Protein AF-A0A547Q8G7-F1 (afdb_monomer)

Secondary structure (DSSP, 8-state):
-HHHHHHHHHHHHHHHHHHHHHHHHHTSSS--TTHHHHHHHHHHHHHHHHHHHHHHSS--SSTT-HHHHHHHS-HHHHHHHHHHHHHHHGGGS--S-HHHHHHHHHHHHHHGGGGGGTSTT--HHHHHHHHHHHHHTT--GGG-SS---HHHHHHHHHHHHHHHHHHHT-----GGG-

Structure (mmCIF, N/CA/C/O backbone):
data_AF-A0A547Q8G7-F1
#
_entry.id   AF-A0A547Q8G7-F1
#
loop_
_atom_site.group_PDB
_atom_site.id
_atom_site.type_symbol
_atom_site.label_atom_id
_atom_site.label_alt_id
_atom_site.label_comp_id
_atom_site.label_asym_id
_atom_site.label_entity_id
_atom_site.label_seq_id
_atom_site.pdbx_PDB_ins_code
_atom_site.Cartn_x
_atom_site.Cartn_y
_atom_site.Cartn_z
_atom_site.occupancy
_atom_site.B_iso_or_equiv
_atom_site.auth_seq_id
_atom_site.auth_comp_id
_atom_site.auth_asym_id
_atom_site.auth_atom_id
_atom_site.pdbx_PDB_model_num
ATOM 1 N N . MET A 1 1 ? -5.660 6.510 25.371 1.00 54.50 1 MET A N 1
ATOM 2 C CA . MET A 1 1 ? -6.549 6.531 24.186 1.00 54.50 1 MET A CA 1
ATOM 3 C C . MET A 1 1 ? -6.407 7.821 23.379 1.00 54.50 1 MET A C 1
ATOM 5 O O . MET A 1 1 ? -6.094 7.710 22.206 1.00 54.50 1 MET A O 1
ATOM 9 N N . VAL A 1 2 ? -6.533 9.018 23.972 1.00 61.75 2 VAL A N 1
ATOM 10 C CA . VAL A 1 2 ? -6.446 10.309 23.238 1.00 61.75 2 VAL A CA 1
ATOM 11 C C . VAL A 1 2 ? -5.113 10.510 22.494 1.00 61.75 2 VAL A C 1
ATOM 13 O O . VAL A 1 2 ? -5.105 10.896 21.332 1.00 61.75 2 VAL A O 1
ATOM 16 N N . GLU A 1 3 ? -3.984 10.174 23.120 1.00 71.19 3 GLU A N 1
ATOM 17 C CA . GLU A 1 3 ? -2.648 10.413 22.546 1.00 71.19 3 GLU A CA 1
ATOM 18 C C . GLU A 1 3 ? -2.357 9.581 21.278 1.00 71.19 3 GLU A C 1
ATOM 20 O O . GLU A 1 3 ? -1.656 10.030 20.371 1.00 71.19 3 GLU A O 1
ATOM 25 N N . ASN A 1 4 ? -2.967 8.396 21.165 1.00 83.19 4 ASN A N 1
ATOM 26 C CA . ASN A 1 4 ? -2.757 7.495 20.029 1.00 83.19 4 ASN A CA 1
ATOM 27 C C . ASN A 1 4 ? -3.725 7.736 18.873 1.00 83.19 4 ASN A C 1
ATOM 29 O O . ASN A 1 4 ? -3.375 7.439 17.734 1.00 83.19 4 ASN A O 1
ATOM 33 N N . HIS A 1 5 ? -4.880 8.357 19.131 1.00 90.62 5 HIS A N 1
ATOM 34 C CA . HIS A 1 5 ? -5.735 8.880 18.063 1.00 90.62 5 HIS A CA 1
ATOM 35 C C . HIS A 1 5 ? -5.046 10.036 17.333 1.00 90.62 5 HIS A C 1
ATOM 37 O O . HIS A 1 5 ? -5.060 10.072 16.108 1.00 90.62 5 HIS A O 1
ATOM 43 N N . GLU A 1 6 ? -4.359 10.921 18.060 1.00 94.06 6 GLU A N 1
ATOM 44 C CA . GLU A 1 6 ? -3.567 11.995 17.450 1.00 94.06 6 GLU A CA 1
ATOM 45 C C . GLU A 1 6 ? -2.385 11.453 16.636 1.00 94.06 6 GLU A C 1
ATOM 47 O O . GLU A 1 6 ? -2.140 11.905 15.516 1.00 94.06 6 GLU A O 1
ATOM 52 N N . LEU A 1 7 ? -1.661 10.448 17.148 1.00 95.44 7 LEU A N 1
ATOM 53 C CA . LEU A 1 7 ? -0.610 9.782 16.371 1.00 95.44 7 LEU A CA 1
ATOM 54 C C . LEU A 1 7 ? -1.175 9.130 15.100 1.00 95.44 7 LEU A C 1
ATOM 56 O O . LEU A 1 7 ? -0.640 9.363 14.016 1.00 95.44 7 LEU A O 1
ATOM 60 N N . ALA A 1 8 ? -2.253 8.353 15.222 1.00 96.88 8 ALA A N 1
ATOM 61 C CA . ALA A 1 8 ? -2.908 7.704 14.090 1.00 96.88 8 ALA A CA 1
ATOM 62 C C . ALA A 1 8 ? -3.390 8.730 13.054 1.00 96.88 8 ALA A C 1
ATOM 64 O O . ALA A 1 8 ? -3.140 8.555 11.861 1.00 96.88 8 ALA A O 1
ATOM 65 N N . LYS A 1 9 ? -3.983 9.843 13.502 1.00 96.69 9 LYS A N 1
ATOM 66 C CA . LYS A 1 9 ? -4.411 10.942 12.634 1.00 96.69 9 LYS A CA 1
ATOM 67 C C . LYS A 1 9 ? -3.235 11.565 11.881 1.00 96.69 9 LYS A C 1
ATOM 69 O O . LYS A 1 9 ? -3.316 11.712 10.669 1.00 96.69 9 LYS A O 1
ATOM 74 N N . ARG A 1 10 ? -2.106 11.851 12.544 1.00 97.06 10 ARG A N 1
ATOM 75 C CA . ARG A 1 10 ? -0.899 12.374 11.866 1.00 97.06 10 ARG A CA 1
ATOM 76 C C . ARG A 1 10 ? -0.358 11.417 10.802 1.00 97.06 10 ARG A C 1
ATOM 78 O O . ARG A 1 10 ? 0.055 11.864 9.731 1.00 97.06 10 ARG A O 1
ATOM 85 N N . ILE A 1 11 ? -0.339 10.114 11.094 1.00 97.88 11 ILE A N 1
ATOM 86 C CA . ILE A 1 11 ? 0.097 9.093 10.130 1.00 97.88 11 ILE A CA 1
ATOM 87 C C . ILE A 1 11 ? -0.878 9.037 8.949 1.00 97.88 11 ILE A C 1
ATOM 89 O O . ILE A 1 11 ? -0.435 9.012 7.804 1.00 97.88 11 ILE A O 1
ATOM 93 N N . TYR A 1 12 ? -2.183 9.056 9.221 1.00 98.06 12 TYR A N 1
ATOM 94 C CA . TYR A 1 12 ? -3.232 9.063 8.205 1.00 98.06 12 TYR A CA 1
ATOM 95 C C . TYR A 1 12 ? -3.138 10.293 7.294 1.00 98.06 12 TYR A C 1
ATOM 97 O O . TYR A 1 12 ? -3.034 10.131 6.082 1.00 98.06 12 TYR A O 1
ATOM 105 N N . ASP A 1 13 ? -3.055 11.500 7.859 1.00 97.31 13 ASP A N 1
ATOM 106 C CA . ASP A 1 13 ? -2.921 12.751 7.101 1.00 97.31 13 ASP A CA 1
ATOM 107 C C . ASP A 1 13 ? -1.656 12.722 6.216 1.00 97.31 13 ASP A C 1
ATOM 109 O O . ASP A 1 13 ? -1.691 13.089 5.041 1.00 97.31 13 ASP A O 1
ATOM 113 N N . SER A 1 14 ? -0.543 12.192 6.741 1.00 98.12 14 SER A N 1
ATOM 114 C CA . SER A 1 14 ? 0.692 11.997 5.966 1.00 98.12 14 SER A CA 1
ATOM 115 C C . SER A 1 14 ? 0.502 11.001 4.819 1.00 98.12 14 SER A C 1
ATOM 117 O O . SER A 1 14 ? 0.988 11.232 3.712 1.00 98.12 14 SER A O 1
ATOM 119 N N . ALA A 1 15 ? -0.215 9.900 5.061 1.00 98.19 15 ALA A N 1
ATOM 120 C CA . ALA A 1 15 ? -0.519 8.906 4.040 1.00 98.19 15 ALA A CA 1
ATOM 121 C C . ALA A 1 15 ? -1.328 9.507 2.886 1.00 98.19 15 ALA A C 1
ATOM 123 O O . ALA A 1 15 ? -0.996 9.260 1.725 1.00 98.19 15 ALA A O 1
ATOM 124 N N . LEU A 1 16 ? -2.330 10.338 3.197 1.00 97.25 16 LEU A N 1
ATOM 125 C CA . LEU A 1 16 ? -3.125 11.037 2.189 1.00 97.25 16 LEU A CA 1
ATOM 126 C C . LEU A 1 16 ? -2.261 11.968 1.340 1.00 97.25 16 LEU A C 1
ATOM 128 O O . LEU A 1 16 ? -2.347 11.910 0.119 1.00 97.25 16 LEU A O 1
ATOM 132 N N . CYS A 1 17 ? -1.357 12.740 1.950 1.00 96.88 17 CYS A N 1
ATOM 133 C CA . CYS A 1 17 ? -0.430 13.598 1.207 1.00 96.88 17 CYS A CA 1
ATOM 134 C C . CYS A 1 17 ? 0.399 12.817 0.173 1.00 96.88 17 CYS A C 1
ATOM 136 O O . CYS A 1 17 ? 0.581 13.285 -0.951 1.00 96.88 17 CYS A O 1
ATOM 138 N N . TYR A 1 18 ? 0.891 11.623 0.521 1.00 97.50 18 TYR A N 1
ATOM 139 C CA . TYR A 1 18 ? 1.638 10.787 -0.424 1.00 97.50 18 TYR A CA 1
ATOM 140 C C . TYR A 1 18 ? 0.745 10.178 -1.510 1.00 97.50 18 TYR A C 1
ATOM 142 O O . TYR A 1 18 ? 1.149 10.146 -2.671 1.00 97.50 18 TYR A O 1
ATOM 150 N N . ILE A 1 19 ? -0.470 9.740 -1.169 1.00 96.38 19 ILE A N 1
ATOM 151 C CA . ILE A 1 19 ? -1.433 9.211 -2.147 1.00 96.38 19 ILE A CA 1
ATOM 152 C C . ILE A 1 19 ? -1.814 10.297 -3.160 1.00 96.38 19 ILE A C 1
ATOM 154 O O . ILE A 1 19 ? -1.637 10.082 -4.361 1.00 96.38 19 ILE A O 1
ATOM 158 N N . SER A 1 20 ? -2.216 11.479 -2.685 1.00 94.56 20 SER A N 1
ATOM 159 C CA . SER A 1 20 ? -2.540 12.640 -3.522 1.00 94.56 20 SER A CA 1
ATOM 160 C C . SER A 1 20 ? -1.341 13.115 -4.337 1.00 94.56 20 SER A C 1
ATOM 162 O O . SER A 1 20 ? -1.474 13.447 -5.512 1.00 94.56 20 SER A O 1
ATOM 164 N N . GLY A 1 21 ? -0.138 13.095 -3.756 1.00 94.19 21 GLY A N 1
ATOM 165 C CA . GLY A 1 21 ? 1.094 13.399 -4.483 1.00 94.19 21 GLY A CA 1
ATOM 166 C C . GLY A 1 21 ? 1.351 12.430 -5.641 1.00 94.19 21 GLY A C 1
ATOM 167 O O . GLY A 1 21 ? 1.744 12.863 -6.723 1.00 94.19 21 GLY A O 1
ATOM 168 N N . GLY A 1 22 ? 1.092 11.134 -5.442 1.00 93.25 22 GLY A N 1
ATOM 169 C CA . GLY A 1 22 ? 1.152 10.128 -6.504 1.00 93.25 22 GLY A CA 1
ATOM 170 C C . GLY A 1 22 ? 0.125 10.392 -7.605 1.00 93.25 22 GLY A C 1
ATOM 171 O O . GLY A 1 22 ? 0.495 10.507 -8.771 1.00 93.25 22 GLY A O 1
ATOM 172 N N . GLN A 1 23 ? -1.141 10.592 -7.232 1.00 91.38 23 GLN A N 1
ATOM 173 C CA . GLN A 1 23 ? -2.231 10.900 -8.170 1.00 91.38 23 GLN A CA 1
ATOM 174 C 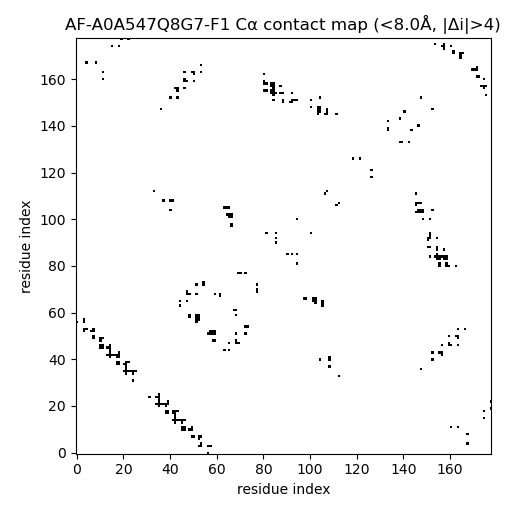C . GLN A 1 23 ? -1.938 12.148 -9.012 1.00 91.38 23 GLN A C 1
ATOM 176 O O . GLN A 1 23 ? -2.105 12.124 -10.230 1.00 91.38 23 GLN A O 1
ATOM 181 N N . LEU A 1 24 ? -1.432 13.216 -8.388 1.00 91.69 24 LEU A N 1
ATOM 182 C CA . LEU A 1 24 ? -1.062 14.448 -9.082 1.00 91.69 24 LEU A CA 1
ATOM 183 C C . LEU A 1 24 ? 0.090 14.240 -10.074 1.00 91.69 24 LEU A C 1
ATOM 185 O O . LEU A 1 24 ? 0.146 14.918 -11.100 1.00 91.69 24 LEU A O 1
ATOM 189 N N . LEU A 1 25 ? 1.036 13.347 -9.772 1.00 91.12 25 LEU A N 1
ATOM 190 C CA . LEU A 1 25 ? 2.099 13.001 -10.715 1.00 91.12 25 LEU A CA 1
ATOM 191 C C . LEU A 1 25 ? 1.558 12.177 -11.887 1.00 91.12 25 LEU A C 1
ATOM 193 O O . LEU A 1 25 ? 1.915 12.482 -13.022 1.00 91.12 25 LEU A O 1
ATOM 197 N N . ASP A 1 26 ? 0.674 11.207 -11.637 1.00 87.50 26 ASP A N 1
ATOM 198 C CA . ASP A 1 26 ? 0.033 10.410 -12.697 1.00 87.50 26 ASP A CA 1
ATOM 199 C C . ASP A 1 26 ? -0.863 11.256 -13.612 1.00 87.50 26 ASP A C 1
ATOM 201 O O . ASP A 1 26 ? -0.986 10.963 -14.800 1.00 87.50 26 ASP A O 1
ATOM 205 N N . SER A 1 27 ? -1.481 12.320 -13.090 1.00 85.50 27 SER A N 1
ATOM 206 C CA . SER A 1 27 ? -2.356 13.197 -13.876 1.00 85.50 27 SER A CA 1
ATOM 207 C C . SER A 1 27 ? -1.600 14.200 -14.756 1.00 85.50 27 SER A C 1
ATOM 209 O O . SER A 1 27 ? -2.219 14.899 -15.560 1.00 85.50 27 SER A O 1
ATOM 211 N N . ARG A 1 28 ? -0.283 14.359 -14.579 1.00 84.19 28 ARG A N 1
ATOM 212 C CA . ARG A 1 28 ? 0.522 15.319 -15.348 1.00 84.19 28 ARG A CA 1
ATOM 213 C C . ARG A 1 28 ? 1.028 14.700 -16.648 1.00 84.19 28 ARG A C 1
ATOM 215 O O . ARG A 1 28 ? 1.388 13.533 -16.712 1.00 84.19 28 ARG A O 1
ATOM 222 N N . VAL A 1 29 ? 1.125 15.530 -17.688 1.00 63.75 29 VAL A N 1
ATOM 223 C CA . VAL A 1 29 ? 1.754 15.153 -18.961 1.00 63.75 29 VAL A CA 1
ATOM 224 C C . VAL A 1 29 ? 3.273 15.106 -18.754 1.00 63.75 29 VAL A C 1
ATOM 226 O O . VAL A 1 29 ? 3.955 16.122 -18.869 1.00 63.75 29 VAL A O 1
ATOM 229 N N . GLY A 1 30 ? 3.800 13.941 -18.383 1.00 68.56 30 GLY A N 1
ATOM 230 C CA . GLY A 1 30 ? 5.234 13.708 -18.218 1.00 68.56 30 GLY A CA 1
ATOM 231 C C . GLY A 1 30 ? 5.539 12.304 -17.701 1.00 68.56 30 GLY A C 1
ATOM 232 O O . GLY A 1 30 ? 4.821 11.782 -16.856 1.00 68.56 30 GLY A O 1
ATOM 233 N N . ASP A 1 31 ? 6.618 11.696 -18.197 1.00 76.88 31 ASP A N 1
ATOM 234 C CA . ASP A 1 31 ? 7.132 10.438 -17.653 1.00 76.88 31 ASP A CA 1
ATOM 235 C C . ASP A 1 31 ? 8.075 10.742 -16.481 1.00 76.88 31 ASP A C 1
ATOM 237 O O . ASP A 1 31 ? 9.241 11.094 -16.662 1.00 76.88 31 ASP A O 1
ATOM 241 N N . TYR A 1 32 ? 7.550 10.628 -15.261 1.00 83.00 32 TYR A N 1
ATOM 242 C CA . TYR A 1 32 ? 8.332 10.714 -14.022 1.00 83.00 32 TYR A CA 1
ATOM 243 C C . TYR A 1 32 ? 8.791 9.328 -13.539 1.00 83.00 32 TYR A C 1
ATOM 245 O O . TYR A 1 32 ? 9.080 9.115 -12.354 1.00 83.00 32 TYR A O 1
ATOM 253 N N . GLY A 1 33 ? 8.834 8.356 -14.451 1.00 84.62 33 GLY A N 1
ATOM 254 C CA . GLY A 1 33 ? 9.169 6.972 -14.184 1.00 84.62 33 GLY A CA 1
ATOM 255 C C . GLY A 1 33 ? 8.266 6.379 -13.109 1.00 84.62 33 GLY A C 1
ATOM 256 O O . GLY A 1 33 ? 7.043 6.395 -13.187 1.00 84.62 33 GLY A O 1
ATOM 257 N N . LYS A 1 34 ? 8.890 5.847 -12.057 1.00 88.94 34 LYS A N 1
ATOM 258 C CA . LYS A 1 34 ? 8.189 5.165 -10.960 1.00 88.94 34 LYS A CA 1
ATOM 259 C C . LYS A 1 34 ? 7.792 6.107 -9.817 1.00 88.94 34 LYS A C 1
ATOM 261 O O . LYS A 1 34 ? 7.353 5.627 -8.779 1.00 88.94 34 LYS A O 1
ATOM 266 N N . ALA A 1 35 ? 7.977 7.422 -9.940 1.00 91.31 35 ALA A N 1
ATOM 267 C CA . ALA A 1 35 ? 7.773 8.334 -8.813 1.00 91.31 35 ALA A CA 1
ATOM 268 C C . ALA A 1 35 ? 6.345 8.253 -8.245 1.00 91.31 35 ALA A C 1
ATOM 270 O O . ALA A 1 35 ? 6.186 8.029 -7.047 1.00 91.31 35 ALA A O 1
ATOM 271 N N . SER A 1 36 ? 5.322 8.329 -9.101 1.00 92.25 36 SER A N 1
ATOM 272 C CA . SER A 1 36 ? 3.925 8.212 -8.665 1.00 92.25 36 SER A CA 1
ATOM 273 C C . SER A 1 36 ? 3.656 6.889 -7.939 1.00 92.25 36 SER A C 1
ATOM 275 O O . SER A 1 36 ? 3.178 6.868 -6.801 1.00 92.25 36 SER A O 1
ATOM 277 N N . VAL A 1 37 ? 4.039 5.769 -8.565 1.00 91.81 37 VAL A N 1
ATOM 278 C CA . VAL A 1 37 ? 3.792 4.433 -8.011 1.00 91.81 37 VAL A CA 1
ATOM 279 C C . VAL A 1 37 ? 4.492 4.250 -6.656 1.00 91.81 37 VAL A C 1
ATOM 281 O O . VAL A 1 37 ? 3.932 3.602 -5.772 1.00 91.81 37 VAL A O 1
ATOM 284 N N . MET A 1 38 ? 5.667 4.865 -6.457 1.00 94.94 38 MET A N 1
ATOM 285 C CA . MET A 1 38 ? 6.384 4.866 -5.176 1.00 94.94 38 MET A CA 1
ATOM 286 C C . MET A 1 38 ? 5.652 5.651 -4.095 1.00 94.94 38 MET A C 1
ATOM 288 O O . MET A 1 38 ? 5.547 5.161 -2.974 1.00 94.94 38 MET A O 1
ATOM 292 N N . LEU A 1 39 ? 5.135 6.840 -4.415 1.00 95.69 39 LEU A N 1
ATOM 293 C CA . LEU A 1 39 ? 4.362 7.636 -3.459 1.00 95.69 39 LEU A CA 1
ATOM 294 C C . LEU A 1 39 ? 3.079 6.902 -3.052 1.00 95.69 39 LEU A C 1
ATOM 296 O O . LEU A 1 39 ? 2.750 6.847 -1.871 1.00 95.69 39 LEU A O 1
ATOM 300 N N . SER A 1 40 ? 2.414 6.245 -4.005 1.00 94.69 40 SER A N 1
ATOM 301 C CA . SER A 1 40 ? 1.230 5.431 -3.722 1.00 94.69 40 SER A CA 1
ATOM 302 C C . SER A 1 40 ? 1.538 4.235 -2.807 1.00 94.69 40 SER A C 1
ATOM 304 O O . SER A 1 40 ? 0.786 3.982 -1.866 1.00 94.69 40 SER A O 1
ATOM 306 N N . ILE A 1 41 ? 2.655 3.519 -3.020 1.00 97.06 41 ILE A N 1
ATOM 307 C CA . ILE A 1 41 ? 3.064 2.429 -2.111 1.00 97.06 41 ILE A CA 1
ATOM 308 C C . ILE A 1 41 ? 3.472 2.976 -0.739 1.00 97.06 41 ILE A C 1
ATOM 310 O O . ILE A 1 41 ? 3.155 2.365 0.279 1.00 97.06 41 ILE A O 1
ATOM 314 N N . PHE A 1 42 ? 4.112 4.144 -0.686 1.00 97.56 42 PHE A N 1
ATOM 315 C CA . PHE A 1 42 ? 4.472 4.749 0.590 1.00 97.56 42 PHE A CA 1
ATOM 316 C C . PHE A 1 42 ? 3.234 5.154 1.400 1.00 97.56 42 PHE A C 1
ATOM 318 O O . PHE A 1 42 ? 3.140 4.847 2.586 1.00 97.56 42 PHE A O 1
ATOM 325 N N . GLY A 1 43 ? 2.241 5.763 0.750 1.00 97.88 43 GLY A N 1
ATOM 326 C CA . GLY A 1 43 ? 0.949 6.041 1.371 1.00 97.88 43 GLY A CA 1
ATOM 327 C C . GLY A 1 43 ? 0.261 4.769 1.873 1.00 97.88 43 GLY A C 1
ATOM 328 O O . GLY A 1 43 ? -0.196 4.730 3.013 1.00 97.88 43 GLY A O 1
ATOM 329 N N . PHE A 1 44 ? 0.269 3.693 1.079 1.00 98.31 44 PHE A N 1
ATOM 330 C CA . PHE A 1 44 ? -0.197 2.371 1.514 1.00 98.31 44 PHE A CA 1
ATOM 331 C C . PHE A 1 44 ? 0.518 1.880 2.789 1.00 98.31 44 PHE A C 1
ATOM 333 O O . PHE A 1 44 ? -0.150 1.456 3.734 1.00 98.31 44 PHE A O 1
ATOM 340 N N . GLU A 1 45 ? 1.851 1.963 2.847 1.00 98.44 45 GLU A N 1
ATOM 341 C CA . GLU A 1 45 ? 2.632 1.555 4.022 1.00 98.44 45 GLU A CA 1
ATOM 342 C C . GLU A 1 45 ? 2.212 2.340 5.273 1.00 98.44 45 GLU A C 1
ATOM 344 O O . GLU A 1 45 ? 2.035 1.756 6.345 1.00 98.44 45 GLU A O 1
ATOM 349 N N . LEU A 1 46 ? 2.027 3.656 5.142 1.00 98.50 46 LEU A N 1
ATOM 350 C CA . LEU A 1 46 ? 1.598 4.504 6.252 1.00 98.50 46 LEU A CA 1
ATOM 351 C C . LEU A 1 46 ? 0.183 4.157 6.724 1.00 98.50 46 LEU A C 1
ATOM 353 O O . LEU A 1 46 ? -0.039 4.078 7.930 1.00 98.50 46 LEU A O 1
ATOM 357 N N . LEU A 1 47 ? -0.754 3.874 5.814 1.00 98.62 47 LEU A N 1
ATOM 358 C CA . LEU A 1 47 ? -2.093 3.411 6.189 1.00 98.62 47 LEU A CA 1
ATOM 359 C C . LEU A 1 47 ? -2.039 2.068 6.933 1.00 98.62 47 LEU A C 1
ATOM 361 O O . LEU A 1 47 ? -2.683 1.912 7.968 1.00 98.62 47 LEU A O 1
ATOM 365 N N . LEU A 1 48 ? -1.229 1.114 6.463 1.00 98.69 48 LEU A N 1
ATOM 366 C CA . LEU A 1 48 ? -1.057 -0.178 7.133 1.00 98.69 48 LEU A CA 1
ATOM 367 C C . LEU A 1 48 ? -0.495 -0.008 8.554 1.00 98.69 48 LEU A C 1
ATOM 369 O O . LEU A 1 48 ? -0.994 -0.612 9.505 1.00 98.69 48 LEU A O 1
ATOM 373 N N . LYS A 1 49 ? 0.510 0.859 8.716 1.00 98.25 49 LYS A N 1
ATOM 374 C CA . LYS A 1 49 ? 1.074 1.206 10.028 1.00 98.25 49 LYS A CA 1
ATOM 375 C C . LYS A 1 49 ? 0.080 1.954 10.913 1.00 98.25 49 LYS A C 1
ATOM 377 O O . LYS A 1 49 ? 0.065 1.724 12.117 1.00 98.25 49 LYS A O 1
ATOM 382 N N . CYS A 1 50 ? -0.768 2.806 10.342 1.00 98.38 50 CYS A N 1
ATOM 383 C CA . CYS A 1 50 ? -1.820 3.501 11.078 1.00 98.38 50 CYS A CA 1
ATOM 384 C C . CYS A 1 50 ? -2.840 2.514 11.659 1.00 98.38 50 CYS A C 1
ATOM 386 O O . CYS A 1 50 ? -3.145 2.587 12.848 1.00 98.38 50 CYS A O 1
ATOM 388 N N . VAL A 1 51 ? -3.286 1.526 10.874 1.00 98.25 51 VAL A N 1
ATOM 389 C CA . VAL A 1 51 ? -4.147 0.450 11.395 1.00 98.25 51 VAL A CA 1
ATOM 390 C C . VAL A 1 51 ? -3.462 -0.295 12.539 1.00 98.25 51 VAL A C 1
ATOM 392 O O . VAL A 1 51 ? -4.088 -0.518 13.569 1.00 98.25 51 VAL A O 1
ATOM 395 N N . TYR A 1 52 ? -2.171 -0.618 12.417 1.00 98.06 52 TYR A N 1
ATOM 396 C CA . TYR A 1 52 ? -1.428 -1.241 13.516 1.00 98.06 52 TYR A CA 1
ATOM 397 C C . TYR A 1 52 ? -1.445 -0.380 14.794 1.00 98.06 52 TYR A C 1
ATOM 399 O O . TYR A 1 52 ? -1.708 -0.901 15.876 1.00 98.06 52 TYR A O 1
ATOM 407 N N . VAL A 1 53 ? -1.229 0.936 14.682 1.00 97.56 53 VAL A N 1
ATOM 408 C CA . VAL A 1 53 ? -1.296 1.870 15.825 1.00 97.56 53 VAL A CA 1
ATOM 409 C C . VAL A 1 53 ? -2.682 1.878 16.465 1.00 97.56 53 VAL A C 1
ATOM 411 O O . VAL A 1 53 ? -2.781 1.900 17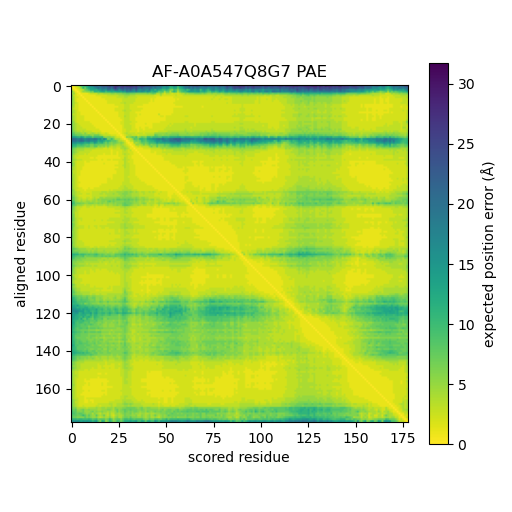.689 1.00 97.56 53 VAL A O 1
ATOM 414 N N . LEU A 1 54 ? -3.748 1.832 15.667 1.00 96.81 54 LEU A N 1
ATOM 415 C CA . LEU A 1 54 ? -5.118 1.793 16.181 1.00 96.81 54 LEU A CA 1
ATOM 416 C C . LEU A 1 54 ? -5.432 0.486 16.922 1.00 96.81 54 LEU A C 1
ATOM 418 O O . LEU A 1 54 ? -6.154 0.517 17.914 1.00 96.81 54 LEU A O 1
ATOM 422 N N . GLU A 1 55 ? -4.884 -0.645 16.472 1.00 96.06 55 GLU A N 1
ATOM 423 C CA . GLU A 1 55 ? -5.133 -1.954 17.092 1.00 96.06 55 GLU A CA 1
ATOM 424 C C . GLU A 1 55 ? -4.262 -2.214 18.330 1.00 96.06 55 GLU A C 1
ATOM 426 O O . GLU A 1 55 ? -4.716 -2.848 19.281 1.00 96.06 55 GLU A O 1
ATOM 431 N N . TYR A 1 56 ? -3.019 -1.727 18.337 1.00 95.50 56 TYR A N 1
ATOM 432 C CA . TYR A 1 56 ? -2.032 -2.068 19.371 1.00 95.50 56 TYR A CA 1
ATOM 433 C C . TYR A 1 56 ? -1.565 -0.901 20.219 1.00 95.50 56 TYR A C 1
ATOM 435 O O . TYR A 1 56 ? -0.874 -1.128 21.212 1.00 95.50 56 TYR A O 1
ATOM 443 N N . ASN A 1 57 ? -1.940 0.331 19.869 1.00 93.94 57 ASN A N 1
ATOM 444 C CA . ASN A 1 57 ? -1.552 1.520 20.618 1.00 93.94 57 ASN A CA 1
ATOM 445 C C . ASN A 1 57 ? -0.010 1.667 20.711 1.00 93.94 57 ASN A C 1
ATOM 447 O O . ASN A 1 57 ? 0.514 2.146 21.715 1.00 93.94 57 ASN A O 1
ATOM 451 N N . ASP A 1 58 ? 0.704 1.221 19.669 1.00 94.06 58 ASP A N 1
ATOM 452 C CA . ASP A 1 58 ? 2.167 1.249 19.526 1.00 94.06 58 ASP A CA 1
ATOM 453 C C . ASP A 1 58 ? 2.556 1.253 18.033 1.00 94.06 58 ASP A C 1
ATOM 455 O O . ASP A 1 58 ? 1.749 0.919 17.163 1.00 94.06 58 ASP A O 1
ATOM 459 N N . LEU A 1 59 ? 3.800 1.612 17.722 1.00 93.62 59 LEU A N 1
ATOM 460 C CA . LEU A 1 59 ? 4.368 1.508 16.381 1.00 93.62 59 LEU A CA 1
ATOM 461 C C . LEU A 1 59 ? 4.854 0.081 16.108 1.00 93.62 59 LEU A C 1
ATOM 463 O O . LEU A 1 59 ? 5.508 -0.547 16.941 1.00 93.62 59 LEU A O 1
ATOM 467 N N . SER A 1 60 ? 4.602 -0.423 14.898 1.00 93.12 60 SER A N 1
ATOM 468 C CA . SER A 1 60 ? 5.187 -1.702 14.492 1.00 93.12 60 SER A CA 1
ATOM 469 C C . SER A 1 60 ? 6.717 -1.617 14.437 1.00 93.12 60 SER A C 1
ATOM 471 O O . SER A 1 60 ? 7.292 -0.661 13.910 1.00 93.12 60 SER A O 1
ATOM 473 N N . LYS A 1 61 ? 7.372 -2.673 14.930 1.00 93.50 61 LYS A N 1
ATOM 474 C CA . LYS A 1 61 ? 8.831 -2.855 14.896 1.00 93.50 61 LYS A CA 1
ATOM 475 C C . LYS A 1 61 ? 9.317 -3.578 13.635 1.00 93.50 61 LYS A C 1
ATOM 477 O O . LYS A 1 61 ? 10.518 -3.751 13.461 1.00 93.50 61 LYS A O 1
ATOM 482 N N . ASP A 1 62 ? 8.408 -3.973 12.744 1.00 93.44 62 ASP A N 1
ATOM 483 C CA . ASP A 1 62 ? 8.715 -4.769 11.548 1.00 93.44 62 ASP A CA 1
ATOM 484 C C . ASP A 1 62 ? 9.216 -3.934 10.353 1.00 93.44 62 ASP A C 1
ATOM 486 O O . ASP A 1 62 ? 9.450 -4.468 9.267 1.00 93.44 62 ASP A O 1
ATOM 490 N N . GLY A 1 63 ? 9.418 -2.624 10.532 1.00 92.31 63 GLY A N 1
ATOM 491 C CA . GLY A 1 63 ? 10.012 -1.754 9.516 1.00 92.31 63 GLY A CA 1
ATOM 492 C C . GLY A 1 63 ? 9.159 -1.669 8.248 1.00 92.31 63 GLY A C 1
ATOM 493 O O . GLY A 1 63 ? 8.074 -1.087 8.284 1.00 92.31 63 GLY A O 1
ATOM 494 N N . HIS A 1 64 ? 9.666 -2.214 7.138 1.00 93.31 64 HIS A N 1
ATOM 495 C CA . HIS A 1 64 ? 8.973 -2.289 5.843 1.00 93.31 64 HIS A CA 1
ATOM 496 C C . HIS A 1 64 ? 8.375 -3.675 5.558 1.00 93.31 64 HIS A C 1
ATOM 498 O O . HIS A 1 64 ? 7.914 -3.906 4.448 1.00 93.31 64 HIS A O 1
ATOM 504 N N . ASN A 1 65 ? 8.368 -4.603 6.525 1.00 96.88 65 ASN A N 1
ATOM 505 C CA . ASN A 1 65 ? 7.853 -5.946 6.281 1.00 96.88 65 ASN A CA 1
ATOM 506 C C . ASN A 1 65 ? 6.319 -5.974 6.308 1.00 96.88 65 ASN A C 1
ATOM 508 O O . ASN A 1 65 ? 5.695 -6.184 7.354 1.00 96.88 65 ASN A O 1
ATOM 512 N N . TYR A 1 66 ? 5.698 -5.739 5.155 1.00 98.19 66 TYR A N 1
ATOM 513 C CA . TYR A 1 66 ? 4.253 -5.530 5.060 1.00 98.19 66 TYR A CA 1
ATOM 514 C C . TYR A 1 66 ? 3.466 -6.777 5.457 1.00 98.19 66 TYR A C 1
ATOM 516 O O . TYR A 1 66 ? 2.439 -6.667 6.130 1.00 98.19 66 TYR A O 1
ATOM 524 N N . TRP A 1 67 ? 3.960 -7.969 5.105 1.00 98.19 67 TRP A N 1
ATOM 525 C CA . TRP A 1 67 ? 3.323 -9.226 5.491 1.00 98.19 67 TRP A CA 1
ATOM 526 C C . TRP A 1 67 ? 3.332 -9.445 7.006 1.00 98.19 67 TRP A C 1
ATOM 528 O O . TRP A 1 67 ? 2.302 -9.828 7.557 1.00 98.19 67 TRP A O 1
ATOM 538 N N . LYS A 1 68 ? 4.444 -9.179 7.703 1.00 98.12 68 LYS A N 1
ATOM 539 C CA . LYS A 1 68 ? 4.506 -9.304 9.168 1.00 98.12 68 LYS A CA 1
ATOM 540 C C . LYS A 1 68 ? 3.564 -8.326 9.854 1.00 98.12 68 LYS A C 1
ATOM 542 O O . LYS A 1 68 ? 2.788 -8.760 10.703 1.00 98.12 68 LYS A O 1
ATOM 547 N N . ILE A 1 69 ? 3.561 -7.058 9.430 1.00 98.31 69 ILE A N 1
ATOM 548 C CA . ILE A 1 69 ? 2.637 -6.052 9.974 1.00 98.31 69 ILE A CA 1
ATOM 549 C C . ILE A 1 69 ? 1.199 -6.520 9.761 1.00 98.31 69 ILE A C 1
ATOM 551 O O . ILE A 1 69 ? 0.442 -6.621 10.721 1.00 98.31 69 ILE A O 1
ATOM 555 N N . TRP A 1 70 ? 0.834 -6.886 8.532 1.00 98.44 70 TRP A N 1
ATOM 556 C CA . TRP A 1 70 ? -0.505 -7.374 8.221 1.00 98.44 70 TRP A CA 1
ATOM 557 C C . TRP A 1 70 ? -0.877 -8.601 9.052 1.00 98.44 70 TRP A C 1
ATOM 559 O O . TRP A 1 70 ? -1.938 -8.623 9.661 1.00 98.44 70 TRP A O 1
ATOM 569 N N . ASN A 1 71 ? -0.019 -9.621 9.095 1.00 97.88 71 ASN A N 1
ATOM 570 C CA . ASN A 1 71 ? -0.298 -10.881 9.777 1.00 97.88 71 ASN A CA 1
ATOM 571 C C . ASN A 1 71 ? -0.356 -10.739 11.302 1.00 97.88 71 ASN A C 1
ATOM 573 O O . ASN A 1 71 ? -0.989 -11.571 11.948 1.00 97.88 71 ASN A O 1
ATOM 577 N N . SER A 1 72 ? 0.271 -9.700 11.858 1.00 97.81 72 SER A N 1
ATOM 578 C CA . SER A 1 72 ? 0.146 -9.370 13.273 1.00 97.81 72 SER A CA 1
ATOM 579 C C . SER A 1 72 ? -1.253 -8.871 13.628 1.00 97.81 72 SER A C 1
ATOM 581 O O . SER A 1 72 ? -1.707 -9.184 14.719 1.00 97.81 72 SER A O 1
ATOM 583 N N . LEU A 1 73 ? -1.948 -8.177 12.709 1.00 98.12 73 LEU A N 1
ATOM 584 C CA . LEU A 1 73 ? -3.260 -7.574 12.959 1.00 98.12 73 LEU A CA 1
ATOM 585 C C . LEU A 1 73 ? -4.305 -8.616 13.396 1.00 98.12 73 LEU A C 1
ATOM 587 O O . LEU A 1 73 ? -4.288 -9.758 12.905 1.00 98.12 73 LEU A O 1
ATOM 591 N N . PRO A 1 74 ? -5.298 -8.216 14.219 1.00 98.25 74 PRO A N 1
ATOM 592 C CA . PRO A 1 74 ? -6.382 -9.104 14.613 1.00 98.25 74 PRO A CA 1
ATOM 593 C C . PRO A 1 74 ? -7.095 -9.704 13.399 1.00 98.25 74 PRO A C 1
ATOM 595 O O . PRO A 1 74 ? -7.284 -9.056 12.366 1.00 98.25 74 PRO A O 1
ATOM 598 N N . GLU A 1 75 ? -7.522 -10.962 13.513 1.00 98.12 75 GLU A N 1
ATOM 599 C CA . GLU A 1 75 ? -8.193 -11.665 12.413 1.00 98.12 75 GLU A CA 1
ATOM 600 C C . GLU A 1 75 ? -9.452 -10.924 11.935 1.00 98.12 75 GLU A C 1
ATOM 602 O O . GLU A 1 75 ? -9.716 -10.869 10.733 1.00 98.12 75 GLU A O 1
ATOM 607 N N . SER A 1 76 ? -10.194 -10.307 12.859 1.00 97.75 76 SER A N 1
ATOM 608 C CA . SER A 1 76 ? -11.350 -9.463 12.551 1.00 97.75 76 SER A CA 1
ATOM 609 C C . SER A 1 76 ? -10.970 -8.280 11.659 1.00 97.75 76 SER A C 1
ATOM 611 O O . SER A 1 76 ? -11.584 -8.100 10.609 1.00 97.75 76 SER A O 1
ATOM 613 N N . ALA A 1 77 ? -9.919 -7.534 12.014 1.00 98.12 77 ALA A N 1
ATOM 614 C CA . ALA A 1 77 ? -9.417 -6.416 11.218 1.00 98.12 77 ALA A CA 1
ATOM 615 C C . ALA A 1 77 ? -9.001 -6.882 9.814 1.00 98.12 77 ALA A C 1
ATOM 617 O O . ALA A 1 77 ? -9.456 -6.328 8.814 1.00 98.12 77 ALA A O 1
ATOM 618 N N . ARG A 1 78 ? -8.224 -7.970 9.712 1.00 98.38 78 ARG A N 1
ATOM 619 C CA . ARG A 1 78 ? -7.811 -8.534 8.413 1.00 98.38 78 ARG A CA 1
ATOM 620 C C . ARG A 1 78 ? -8.994 -8.955 7.540 1.00 98.38 78 ARG A C 1
ATOM 622 O O . ARG A 1 78 ? -8.964 -8.726 6.330 1.00 98.38 78 ARG A O 1
ATOM 629 N N . LYS A 1 79 ? -10.029 -9.568 8.126 1.00 97.81 79 LYS A N 1
ATOM 630 C CA . LYS A 1 79 ? -11.255 -9.956 7.408 1.00 97.81 79 LYS A CA 1
ATOM 631 C C . LYS A 1 79 ? -11.999 -8.734 6.880 1.00 97.81 79 LYS A C 1
ATOM 633 O O . LYS A 1 79 ? -12.339 -8.719 5.698 1.00 97.81 79 LYS A O 1
ATOM 638 N N . THR A 1 80 ? -12.191 -7.712 7.712 1.00 97.94 80 THR A N 1
ATOM 639 C CA . THR A 1 80 ? -12.836 -6.454 7.310 1.00 97.94 80 THR A CA 1
ATOM 640 C C . THR A 1 80 ? -12.069 -5.782 6.176 1.00 97.94 80 THR A C 1
ATOM 642 O O . THR A 1 80 ? -12.648 -5.485 5.133 1.00 97.94 80 THR A O 1
ATOM 645 N N . LEU A 1 81 ? -10.751 -5.632 6.319 1.00 98.12 81 LEU A N 1
ATOM 646 C CA . LEU A 1 81 ? -9.899 -5.018 5.301 1.00 98.12 81 LEU A CA 1
ATOM 647 C C . LEU A 1 81 ? -9.950 -5.782 3.974 1.00 98.12 81 LEU A C 1
ATOM 649 O O . LEU A 1 81 ? -10.160 -5.184 2.922 1.00 98.12 81 LEU A O 1
ATOM 653 N N . LYS A 1 82 ? -9.823 -7.114 4.004 1.00 97.12 82 LYS A N 1
ATOM 654 C CA . LYS A 1 82 ? -9.905 -7.941 2.791 1.00 97.12 82 LYS A CA 1
ATOM 655 C C . LYS A 1 82 ? -11.288 -7.862 2.136 1.00 97.12 82 LYS A C 1
ATOM 657 O O . LYS A 1 82 ? -11.373 -7.830 0.910 1.00 97.12 82 LYS A O 1
ATOM 662 N N . SER A 1 83 ? -12.357 -7.822 2.931 1.00 95.94 83 SER A N 1
ATOM 663 C CA . SER A 1 83 ? -13.728 -7.670 2.433 1.00 95.94 83 SER A CA 1
ATOM 664 C C . SER A 1 83 ? -13.926 -6.324 1.733 1.00 95.94 83 SER A C 1
ATOM 666 O O . SER A 1 83 ? -14.396 -6.293 0.597 1.00 95.94 83 SER A O 1
ATOM 668 N N . ASN A 1 84 ? -13.496 -5.229 2.364 1.00 95.81 84 ASN A N 1
ATOM 669 C CA . ASN A 1 84 ? -13.605 -3.876 1.811 1.00 95.81 84 ASN A CA 1
ATOM 670 C C . ASN A 1 84 ? -12.730 -3.689 0.562 1.00 95.81 84 ASN A C 1
ATOM 672 O O . ASN A 1 84 ? -13.135 -3.039 -0.397 1.00 95.81 84 ASN A O 1
ATOM 676 N N . ALA A 1 85 ? -11.544 -4.298 0.530 1.00 96.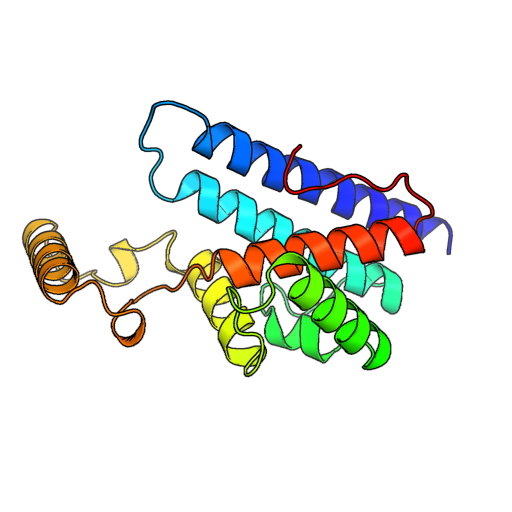25 85 ALA A N 1
ATOM 677 C CA . ALA A 1 85 ? -10.682 -4.250 -0.648 1.00 96.25 85 ALA A CA 1
ATOM 678 C C . ALA A 1 85 ? -11.336 -4.978 -1.835 1.00 96.25 85 ALA A C 1
ATOM 680 O O . ALA A 1 85 ? -11.380 -4.466 -2.956 1.00 96.25 85 ALA A O 1
ATOM 681 N N . LYS A 1 86 ? -11.920 -6.155 -1.569 1.00 94.81 86 LYS A N 1
ATOM 682 C CA . LYS A 1 86 ? -12.629 -6.953 -2.573 1.00 94.81 86 LYS A CA 1
ATOM 683 C C . LYS A 1 86 ? -13.913 -6.283 -3.059 1.00 94.81 86 LYS A C 1
ATOM 685 O O . LYS A 1 86 ? -14.235 -6.424 -4.233 1.00 94.81 86 LYS A O 1
ATOM 690 N N . SER A 1 87 ? -14.644 -5.556 -2.215 1.00 92.75 87 SER A N 1
ATOM 691 C CA . SER A 1 87 ? -15.861 -4.863 -2.656 1.00 92.75 87 SER A CA 1
ATOM 692 C C . SER A 1 87 ? -15.565 -3.734 -3.648 1.00 92.75 87 SER A C 1
ATOM 694 O O . SER A 1 87 ? -16.364 -3.513 -4.555 1.00 92.75 87 SER A O 1
ATOM 696 N N . ARG A 1 88 ? -14.407 -3.066 -3.536 1.00 91.81 88 ARG A N 1
ATOM 697 C CA . ARG A 1 88 ? -14.028 -1.958 -4.428 1.00 91.81 88 ARG A CA 1
ATOM 698 C C . ARG A 1 88 ? -13.548 -2.417 -5.806 1.00 91.81 88 ARG A C 1
ATOM 700 O O . ARG A 1 88 ? -13.944 -1.817 -6.800 1.00 91.81 88 ARG A O 1
ATOM 707 N N . PHE A 1 89 ? -12.708 -3.453 -5.867 1.00 88.81 89 PHE A N 1
ATOM 708 C CA . PHE A 1 89 ? -12.080 -3.910 -7.121 1.00 88.81 89 PHE A CA 1
ATOM 709 C C . PHE A 1 89 ? -12.589 -5.264 -7.631 1.00 88.81 89 PHE A C 1
ATOM 711 O O . PHE A 1 89 ? -12.233 -5.675 -8.733 1.00 88.81 89 PHE A O 1
ATOM 718 N N . GLY A 1 90 ? -13.457 -5.954 -6.889 1.00 87.94 90 GLY A N 1
ATOM 719 C CA . GLY A 1 90 ? -14.120 -7.178 -7.337 1.00 87.94 90 GLY A CA 1
ATOM 720 C C . GLY A 1 90 ? -13.141 -8.236 -7.849 1.00 87.94 90 GLY A C 1
ATOM 721 O O . GLY A 1 90 ? -12.225 -8.644 -7.140 1.00 87.94 90 GLY A O 1
ATOM 722 N N . SER A 1 91 ? -13.354 -8.684 -9.089 1.00 88.62 91 SER A N 1
ATOM 723 C CA . SER A 1 91 ? -12.512 -9.665 -9.787 1.00 88.62 91 SER A CA 1
ATOM 724 C C . SER A 1 91 ? -11.256 -9.075 -10.438 1.00 88.62 91 SER A C 1
ATOM 726 O O . SER A 1 91 ? -10.469 -9.829 -11.001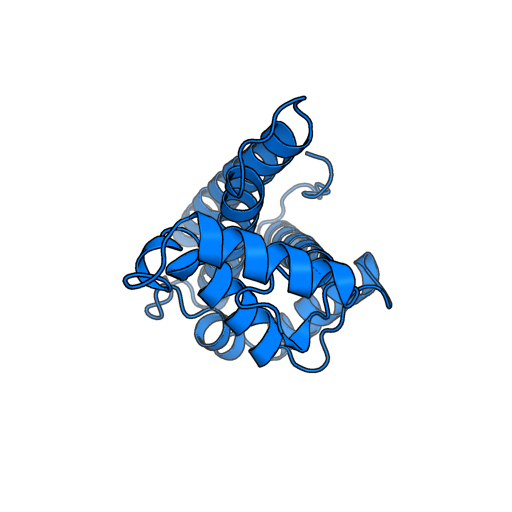 1.00 88.62 91 SER A O 1
ATOM 728 N N . TYR A 1 92 ? -11.059 -7.753 -10.397 1.00 90.81 92 TYR A N 1
ATOM 729 C CA . TYR A 1 92 ? -9.874 -7.099 -10.964 1.00 90.81 92 TYR A CA 1
ATOM 730 C C . TYR A 1 92 ? -8.651 -7.163 -10.040 1.00 90.81 92 TYR A C 1
ATOM 732 O O . TYR A 1 92 ? -7.554 -6.811 -10.471 1.00 90.81 92 TYR A O 1
ATOM 740 N N . ALA A 1 93 ? -8.829 -7.595 -8.791 1.00 93.62 93 ALA A N 1
ATOM 741 C CA . ALA A 1 93 ? -7.767 -7.778 -7.810 1.00 93.62 93 ALA A CA 1
ATOM 742 C C . ALA A 1 93 ? -7.809 -9.202 -7.239 1.00 93.62 93 ALA A C 1
ATOM 744 O O . ALA A 1 93 ? -8.881 -9.706 -6.890 1.00 93.62 93 ALA A O 1
ATOM 745 N N . ASP A 1 94 ? -6.645 -9.836 -7.098 1.00 94.12 94 ASP A N 1
ATOM 746 C CA . ASP A 1 94 ? -6.516 -11.158 -6.490 1.00 94.12 94 ASP A CA 1
ATOM 747 C C . ASP A 1 94 ? -5.892 -11.081 -5.091 1.00 94.12 94 ASP A C 1
ATOM 749 O O . ASP A 1 94 ? -4.694 -10.874 -4.910 1.00 94.12 94 ASP A O 1
ATOM 753 N N . TYR A 1 95 ? -6.734 -11.305 -4.082 1.00 95.25 95 TYR A N 1
ATOM 754 C CA . TYR A 1 95 ? -6.343 -11.370 -2.672 1.00 95.25 95 TYR A CA 1
ATOM 755 C C . TYR A 1 95 ? -6.275 -12.809 -2.135 1.00 95.25 95 TYR A C 1
ATOM 757 O O . TYR A 1 95 ? -6.326 -13.009 -0.912 1.00 95.25 95 TYR A O 1
ATOM 765 N N . SER A 1 96 ? -6.265 -13.824 -3.006 1.00 93.81 96 SER A N 1
ATOM 766 C CA . SER A 1 96 ? -6.180 -15.237 -2.612 1.00 93.81 96 SER A CA 1
ATOM 767 C C . SER A 1 96 ? -4.892 -15.521 -1.837 1.00 93.81 96 SER A C 1
ATOM 769 O O . SER A 1 96 ? -4.954 -16.132 -0.771 1.00 93.81 96 SER A O 1
ATOM 771 N N . ASP A 1 97 ? -3.776 -14.952 -2.293 1.00 96.06 97 ASP A N 1
ATOM 772 C CA . ASP A 1 97 ? -2.466 -15.003 -1.648 1.00 96.06 97 ASP A CA 1
ATOM 773 C C . ASP A 1 97 ? -2.020 -13.603 -1.193 1.00 96.06 97 ASP A C 1
ATOM 775 O O . ASP A 1 97 ? -1.288 -12.880 -1.872 1.00 96.06 97 ASP A O 1
ATOM 779 N N . MET A 1 98 ? -2.492 -13.207 -0.009 1.00 97.12 98 MET A N 1
ATOM 780 C CA . MET A 1 98 ? -2.166 -11.902 0.573 1.00 97.12 98 MET A CA 1
ATOM 781 C C . MET A 1 98 ? -0.669 -11.755 0.884 1.00 97.12 98 MET A C 1
ATOM 783 O O . MET A 1 98 ? -0.135 -10.652 0.792 1.00 97.12 98 MET A O 1
ATOM 787 N N . ALA A 1 99 ? 0.018 -12.848 1.229 1.00 97.38 99 ALA A N 1
ATOM 788 C CA . ALA A 1 99 ? 1.452 -12.807 1.492 1.00 97.38 99 ALA A CA 1
ATOM 789 C C . ALA A 1 99 ? 2.212 -12.428 0.217 1.0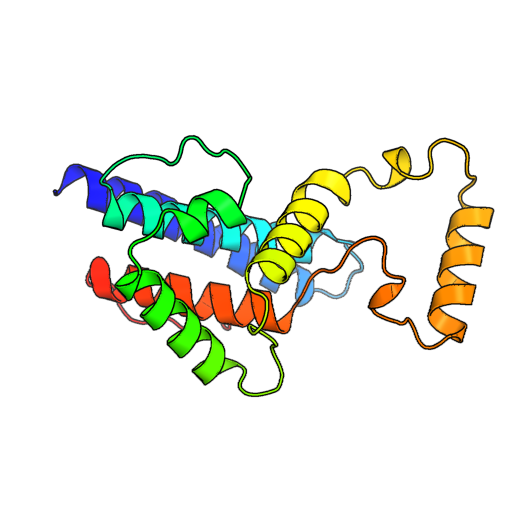0 97.38 99 ALA A C 1
ATOM 791 O O . ALA A 1 99 ? 3.047 -11.527 0.249 1.00 97.38 99 ALA A O 1
ATOM 792 N N . LYS A 1 100 ? 1.866 -13.038 -0.923 1.00 96.44 100 LYS A N 1
ATOM 793 C CA . LYS A 1 100 ? 2.452 -12.691 -2.222 1.00 96.44 100 LYS A CA 1
ATOM 794 C C . LYS A 1 100 ? 2.184 -11.240 -2.614 1.00 96.44 100 LYS A C 1
ATOM 796 O O . LYS A 1 100 ? 3.116 -10.561 -3.025 1.00 96.44 100 LYS A O 1
ATOM 801 N N . VAL A 1 101 ? 0.954 -10.745 -2.446 1.00 97.06 101 VAL A N 1
ATOM 802 C CA . VAL A 1 101 ? 0.617 -9.336 -2.736 1.00 97.06 101 VAL A CA 1
ATOM 803 C C . VAL A 1 101 ? 1.478 -8.380 -1.912 1.00 97.06 101 VAL A C 1
ATOM 805 O O . VAL A 1 101 ? 2.065 -7.452 -2.461 1.00 97.06 101 VAL A O 1
ATOM 808 N N . LEU A 1 102 ? 1.572 -8.606 -0.602 1.00 98.12 102 LEU A N 1
ATOM 809 C CA . LEU A 1 102 ? 2.298 -7.712 0.297 1.00 98.12 102 LEU A CA 1
ATOM 810 C C . LEU A 1 102 ? 3.814 -7.779 0.085 1.00 98.12 102 LEU A C 1
ATOM 812 O O . LEU A 1 102 ? 4.460 -6.734 0.083 1.00 98.12 102 LEU A O 1
ATOM 816 N N . ASN A 1 103 ? 4.362 -8.967 -0.179 1.00 96.94 103 ASN A N 1
ATOM 817 C CA . ASN A 1 103 ? 5.777 -9.131 -0.516 1.00 96.94 103 ASN A CA 1
ATOM 818 C C . ASN A 1 103 ? 6.121 -8.474 -1.862 1.00 96.94 103 ASN A C 1
ATOM 820 O O . ASN A 1 103 ? 7.154 -7.822 -1.968 1.00 96.94 103 ASN A O 1
ATOM 824 N N . ASP A 1 104 ? 5.254 -8.589 -2.874 1.00 96.62 104 ASP A N 1
ATOM 825 C CA . ASP A 1 104 ? 5.446 -7.922 -4.169 1.00 96.62 104 ASP A CA 1
ATOM 826 C C . ASP A 1 104 ? 5.516 -6.391 -4.005 1.00 96.62 104 ASP A C 1
ATOM 828 O O . ASP A 1 104 ? 6.376 -5.739 -4.603 1.00 96.62 104 ASP A O 1
ATOM 832 N N . LEU A 1 105 ? 4.640 -5.813 -3.171 1.00 97.00 105 LEU A N 1
ATOM 833 C CA . LEU A 1 105 ? 4.629 -4.377 -2.875 1.00 97.00 105 LEU A CA 1
ATOM 834 C C . LEU A 1 105 ? 5.865 -3.934 -2.078 1.00 97.00 105 LEU A C 1
ATOM 836 O O . LEU A 1 105 ? 6.439 -2.888 -2.389 1.00 97.00 105 LEU A O 1
ATOM 840 N N . GLU A 1 106 ? 6.290 -4.723 -1.088 1.00 96.25 106 GLU A N 1
ATOM 841 C CA . GLU A 1 106 ? 7.515 -4.485 -0.312 1.00 96.25 106 GLU A CA 1
ATOM 842 C C . GLU A 1 106 ? 8.746 -4.494 -1.221 1.00 96.25 106 GLU A C 1
ATOM 844 O O . GLU A 1 106 ? 9.540 -3.550 -1.203 1.00 96.25 106 GLU A O 1
ATOM 849 N N . ASP A 1 107 ? 8.882 -5.507 -2.077 1.00 94.00 107 ASP A N 1
ATOM 850 C CA . ASP A 1 107 ? 9.989 -5.622 -3.026 1.00 94.00 107 ASP A CA 1
ATOM 851 C C . ASP A 1 107 ? 9.974 -4.479 -4.047 1.00 94.00 107 ASP A C 1
ATOM 853 O O . ASP A 1 107 ? 11.016 -3.881 -4.345 1.00 94.00 107 ASP A O 1
ATOM 857 N N . ALA A 1 108 ? 8.796 -4.127 -4.569 1.00 93.12 108 ALA A N 1
ATOM 858 C CA . ALA A 1 108 ? 8.645 -3.003 -5.479 1.00 93.12 108 ALA A CA 1
ATOM 859 C C . ALA A 1 108 ? 9.108 -1.693 -4.824 1.00 93.12 108 ALA A C 1
ATOM 861 O O . ALA A 1 108 ? 9.882 -0.952 -5.437 1.00 93.12 108 ALA A O 1
ATOM 862 N N . PHE A 1 109 ? 8.704 -1.418 -3.584 1.00 94.19 109 PHE A N 1
ATOM 863 C CA . PHE A 1 109 ? 9.097 -0.203 -2.873 1.00 94.19 109 PHE A CA 1
ATOM 864 C C . PHE A 1 109 ? 10.582 -0.194 -2.519 1.00 94.19 109 PHE A C 1
ATOM 866 O O . PHE A 1 109 ? 11.307 0.755 -2.820 1.00 94.19 109 PHE A O 1
ATOM 873 N N . THR A 1 110 ? 11.073 -1.264 -1.905 1.00 91.81 110 THR A N 1
ATOM 874 C CA . THR A 1 110 ? 12.415 -1.284 -1.322 1.00 91.81 110 THR A CA 1
ATOM 875 C C . THR A 1 110 ? 13.503 -1.391 -2.384 1.00 91.81 110 THR A C 1
ATOM 877 O O . THR A 1 110 ? 14.471 -0.630 -2.321 1.00 91.81 110 THR A O 1
ATOM 880 N N . ARG A 1 111 ? 13.324 -2.261 -3.386 1.00 90.88 111 ARG A N 1
ATOM 881 C CA . ARG A 1 111 ? 14.375 -2.649 -4.342 1.00 90.88 111 ARG A CA 1
ATOM 882 C C . ARG A 1 111 ? 14.261 -1.955 -5.695 1.00 90.88 111 ARG A C 1
ATOM 884 O O . ARG A 1 111 ? 15.277 -1.724 -6.346 1.00 90.88 111 ARG A O 1
ATOM 891 N N . SER A 1 112 ? 13.059 -1.598 -6.154 1.00 88.75 112 SER A N 1
ATOM 892 C CA . SER A 1 112 ? 12.915 -1.070 -7.522 1.00 88.75 112 SER A CA 1
ATOM 893 C C . SER A 1 112 ? 13.367 0.385 -7.699 1.00 88.75 112 SER A C 1
ATOM 895 O O . SER A 1 112 ? 13.592 0.801 -8.842 1.00 88.75 112 SER A O 1
ATOM 897 N N . ARG A 1 113 ? 13.558 1.115 -6.587 1.00 87.50 113 ARG A N 1
ATOM 898 C CA . ARG A 1 113 ? 14.187 2.450 -6.527 1.00 87.50 113 ARG A CA 1
ATOM 899 C C . ARG A 1 113 ? 15.650 2.424 -6.965 1.00 87.50 113 ARG A C 1
ATOM 901 O O . ARG A 1 113 ? 16.122 3.366 -7.588 1.00 87.50 113 ARG A O 1
ATOM 908 N N . TYR A 1 114 ? 16.334 1.319 -6.691 1.00 85.69 114 TYR A N 1
ATOM 909 C CA . TYR A 1 114 ? 17.741 1.119 -7.014 1.00 85.69 114 TYR A CA 1
ATOM 910 C C . TYR A 1 114 ? 17.879 0.034 -8.081 1.00 85.69 114 TYR A C 1
ATOM 912 O O . TYR A 1 114 ? 18.637 -0.918 -7.935 1.00 85.69 114 TYR A O 1
ATOM 920 N N . SER A 1 115 ? 17.123 0.143 -9.181 1.00 79.88 115 SER A N 1
ATOM 921 C CA . SER A 1 115 ? 17.125 -0.891 -10.227 1.00 79.88 115 SER A CA 1
ATOM 922 C C . SER A 1 115 ? 18.504 -1.134 -10.847 1.00 79.88 115 SER A C 1
ATOM 924 O O . SER A 1 115 ? 18.759 -2.238 -11.322 1.00 79.88 115 SER A O 1
ATOM 926 N N . TYR A 1 116 ? 19.408 -0.150 -10.784 1.00 83.25 116 TYR A N 1
ATOM 927 C CA . TYR A 1 116 ? 20.811 -0.316 -11.173 1.00 83.25 116 TYR A CA 1
ATOM 928 C C . TYR A 1 116 ? 21.551 -1.357 -10.309 1.00 83.25 116 TYR A C 1
ATOM 930 O O . TYR A 1 116 ? 22.491 -1.990 -10.779 1.00 83.25 116 TYR A O 1
ATOM 938 N N . GLU A 1 117 ? 21.114 -1.611 -9.071 1.00 86.38 117 GLU A N 1
ATOM 939 C CA . GLU A 1 117 ? 21.703 -2.631 -8.197 1.00 86.38 117 GLU A CA 1
ATOM 940 C C . GLU A 1 117 ? 21.325 -4.060 -8.596 1.00 86.38 117 GLU A C 1
ATOM 942 O O . GLU A 1 117 ? 22.030 -5.003 -8.235 1.00 86.38 117 GLU A O 1
ATOM 947 N N . LEU A 1 118 ? 20.238 -4.241 -9.352 1.00 81.94 118 LEU A N 1
ATOM 948 C CA . LEU A 1 118 ? 19.808 -5.556 -9.834 1.00 81.94 118 LEU A CA 1
ATOM 949 C C . LEU A 1 118 ? 20.470 -5.981 -11.140 1.00 81.94 118 LEU A C 1
ATOM 951 O O . LEU A 1 118 ? 20.401 -7.151 -11.509 1.00 81.94 118 LEU A O 1
ATOM 955 N N . ASP A 1 119 ? 21.035 -5.031 -11.870 1.00 85.88 119 ASP A N 1
ATOM 956 C CA . ASP A 1 119 ? 21.654 -5.254 -13.170 1.00 85.88 119 ASP A CA 1
ATOM 957 C C . ASP A 1 119 ? 23.058 -4.628 -13.191 1.00 85.88 119 ASP A C 1
ATOM 959 O O . ASP A 1 119 ? 23.477 -4.070 -14.195 1.00 85.88 119 ASP A O 1
ATOM 963 N N . LYS A 1 120 ? 23.801 -4.755 -12.076 1.00 86.12 120 LYS A N 1
ATOM 964 C CA . LYS A 1 120 ? 25.149 -4.174 -11.880 1.00 86.12 120 LYS A CA 1
ATOM 965 C C . LYS A 1 120 ? 26.144 -4.507 -12.991 1.00 86.12 120 LYS A C 1
ATOM 967 O O . LYS A 1 120 ? 27.083 -3.755 -13.214 1.00 86.12 120 LYS A O 1
ATOM 972 N N . THR A 1 121 ? 25.969 -5.655 -13.638 1.00 88.81 121 THR A N 1
ATOM 973 C CA . THR A 1 121 ? 26.858 -6.156 -14.689 1.00 88.81 121 THR A CA 1
ATOM 974 C C . THR A 1 121 ? 26.339 -5.892 -16.097 1.00 88.81 121 THR A C 1
ATOM 976 O O . THR A 1 121 ? 27.003 -6.283 -17.050 1.00 88.81 121 THR A O 1
ATOM 979 N N . LYS A 1 122 ? 25.160 -5.273 -16.246 1.00 88.94 122 LYS A N 1
ATOM 980 C CA . LYS A 1 122 ? 24.522 -5.061 -17.546 1.00 88.94 122 LYS A CA 1
ATOM 981 C C . LYS A 1 122 ? 24.604 -3.609 -17.971 1.00 88.94 122 LYS A C 1
ATOM 983 O O . LYS A 1 122 ? 24.453 -2.687 -17.173 1.00 88.94 122 LYS A O 1
ATOM 988 N N . THR A 1 123 ? 24.767 -3.420 -19.265 1.00 91.94 123 THR A N 1
ATOM 989 C CA . THR A 1 123 ? 24.643 -2.132 -19.931 1.00 91.94 123 THR A CA 1
ATOM 990 C C . THR A 1 123 ? 23.173 -1.734 -20.089 1.00 91.94 123 THR A C 1
ATOM 992 O O . THR A 1 123 ? 22.264 -2.568 -20.075 1.00 91.94 123 THR A O 1
ATOM 995 N N . ASN A 1 124 ? 22.923 -0.442 -20.318 1.00 89.56 124 ASN A N 1
ATOM 996 C CA . ASN A 1 124 ? 21.578 0.050 -20.633 1.00 89.56 124 ASN A CA 1
ATOM 997 C C . ASN A 1 124 ? 20.993 -0.604 -21.898 1.00 89.56 124 ASN A C 1
ATOM 999 O O . ASN A 1 124 ? 19.782 -0.794 -21.978 1.00 89.56 124 ASN A O 1
ATOM 1003 N N . VAL A 1 125 ? 21.838 -0.969 -22.871 1.00 93.38 125 VAL A N 1
ATOM 1004 C CA . VAL A 1 125 ? 21.412 -1.651 -24.103 1.00 93.38 125 VAL A CA 1
ATOM 1005 C C . VAL A 1 125 ? 20.825 -3.022 -23.772 1.00 93.38 125 VAL A C 1
ATOM 1007 O O . VAL A 1 125 ? 19.669 -3.276 -24.100 1.00 93.38 125 VAL A O 1
ATOM 1010 N N . GLU A 1 126 ? 21.549 -3.851 -23.019 1.00 93.19 126 GLU A N 1
ATOM 1011 C CA . GLU A 1 126 ? 21.089 -5.191 -22.622 1.00 93.19 126 GLU A CA 1
ATOM 1012 C C . GLU A 1 126 ? 19.824 -5.144 -21.749 1.00 93.19 126 GLU A C 1
ATOM 1014 O O . GLU A 1 126 ? 18.941 -6.002 -21.848 1.00 93.19 126 GLU A O 1
ATOM 1019 N N . ILE A 1 127 ? 19.712 -4.136 -20.876 1.00 90.00 127 ILE A N 1
ATOM 1020 C CA . ILE A 1 127 ? 18.511 -3.923 -20.058 1.00 90.00 127 ILE A CA 1
ATOM 1021 C C . ILE A 1 127 ? 17.304 -3.614 -20.954 1.00 90.00 127 ILE A C 1
ATOM 1023 O O . ILE A 1 127 ? 16.234 -4.195 -20.746 1.00 90.00 127 ILE A O 1
ATOM 1027 N N . ASN A 1 128 ? 17.478 -2.748 -21.956 1.00 90.69 128 ASN A N 1
ATOM 1028 C CA . ASN A 1 128 ? 16.424 -2.355 -22.890 1.00 90.69 128 ASN A CA 1
ATOM 1029 C C . ASN A 1 128 ? 16.023 -3.490 -23.837 1.00 90.69 128 ASN A C 1
ATOM 1031 O O . ASN A 1 128 ? 14.833 -3.685 -24.078 1.00 90.69 128 ASN A O 1
ATOM 1035 N N . GLU A 1 129 ? 16.978 -4.269 -24.341 1.00 94.56 129 GLU A N 1
ATOM 1036 C CA . GLU A 1 129 ? 16.702 -5.450 -25.168 1.00 94.56 129 GLU A CA 1
ATOM 1037 C C . GLU A 1 129 ? 15.887 -6.485 -24.396 1.00 94.56 129 GLU A C 1
ATOM 1039 O O . GLU A 1 129 ? 14.863 -6.963 -24.885 1.00 94.56 129 GLU A O 1
ATOM 1044 N N . ARG A 1 130 ? 16.262 -6.759 -23.140 1.00 91.44 130 ARG A N 1
ATOM 1045 C CA . ARG A 1 130 ? 15.477 -7.639 -22.268 1.00 91.44 130 ARG A CA 1
ATOM 1046 C C . ARG A 1 130 ? 14.064 -7.101 -22.037 1.00 91.44 130 ARG A C 1
ATOM 1048 O O . ARG A 1 130 ? 13.122 -7.889 -22.021 1.00 91.44 130 ARG A O 1
ATOM 1055 N N . ALA A 1 131 ? 13.908 -5.791 -21.834 1.00 90.75 131 ALA A N 1
ATOM 1056 C CA . ALA A 1 131 ? 12.596 -5.174 -21.646 1.00 90.75 131 ALA A CA 1
ATOM 1057 C C . ALA A 1 131 ? 11.718 -5.309 -22.902 1.00 90.75 131 ALA A C 1
ATOM 1059 O O . ALA A 1 131 ? 10.559 -5.699 -22.786 1.00 90.75 131 ALA A O 1
ATOM 1060 N N . ARG A 1 132 ? 12.277 -5.076 -24.098 1.00 94.69 132 ARG A N 1
ATOM 1061 C CA . ARG A 1 132 ? 11.573 -5.275 -25.377 1.00 94.69 132 ARG A CA 1
ATOM 1062 C C . ARG A 1 132 ? 11.153 -6.725 -25.569 1.00 94.69 132 ARG A C 1
ATOM 1064 O O . ARG A 1 132 ? 9.977 -6.974 -25.788 1.00 94.69 132 ARG A O 1
ATOM 1071 N N . ALA A 1 133 ? 12.068 -7.673 -25.369 1.00 95.12 133 ALA A N 1
ATOM 1072 C CA . ALA A 1 133 ? 11.763 -9.096 -25.487 1.00 95.12 133 ALA A CA 1
ATOM 1073 C C . ALA A 1 133 ? 10.682 -9.554 -24.491 1.00 95.12 133 ALA A C 1
ATOM 1075 O O . ALA A 1 133 ? 9.908 -10.460 -24.782 1.00 95.12 133 ALA A O 1
ATOM 1076 N N . TRP A 1 134 ? 10.615 -8.952 -23.299 1.00 94.81 134 TRP A N 1
ATOM 1077 C CA . TRP A 1 134 ? 9.537 -9.214 -22.343 1.00 94.81 134 TRP A CA 1
ATOM 1078 C C . TRP A 1 134 ? 8.193 -8.654 -22.831 1.00 94.81 134 TRP A C 1
ATOM 1080 O O . TRP A 1 134 ? 7.192 -9.367 -22.779 1.00 94.81 134 TRP A O 1
ATOM 1090 N N . ILE A 1 135 ? 8.174 -7.429 -23.369 1.00 94.88 135 ILE A N 1
ATOM 1091 C CA . ILE A 1 135 ? 6.976 -6.808 -23.962 1.00 94.88 135 ILE A CA 1
ATOM 1092 C C . ILE A 1 135 ? 6.481 -7.605 -25.177 1.00 94.88 135 ILE A C 1
ATOM 1094 O O . ILE A 1 135 ? 5.287 -7.865 -25.280 1.00 94.88 135 ILE A O 1
ATOM 1098 N N . GLU A 1 136 ? 7.379 -8.053 -26.056 1.00 96.25 136 GLU A N 1
ATOM 1099 C CA . GLU A 1 136 ? 7.056 -8.866 -27.240 1.00 96.25 136 GLU A CA 1
ATOM 1100 C C . GLU A 1 136 ? 6.395 -10.203 -26.877 1.00 96.25 136 GLU A C 1
ATOM 1102 O O . GLU A 1 136 ? 5.552 -10.699 -27.619 1.00 96.25 136 GLU A O 1
ATOM 1107 N N . ARG A 1 137 ? 6.710 -10.761 -25.701 1.00 95.69 137 ARG A N 1
ATOM 1108 C CA . ARG A 1 137 ? 6.032 -11.948 -25.150 1.00 95.69 137 ARG A CA 1
ATOM 1109 C C . ARG A 1 137 ? 4.709 -11.630 -24.440 1.00 95.69 137 ARG A C 1
ATOM 1111 O O . ARG A 1 137 ? 4.157 -12.500 -23.774 1.00 95.69 137 ARG A O 1
ATOM 1118 N N . GLY A 1 138 ? 4.210 -10.400 -24.546 1.00 95.00 138 GLY A N 1
ATOM 1119 C CA . GLY A 1 138 ? 2.979 -9.950 -23.894 1.00 95.00 138 GLY A CA 1
ATOM 1120 C C . GLY A 1 138 ? 3.161 -9.517 -22.439 1.00 95.00 138 GLY A C 1
ATOM 1121 O O . GLY A 1 138 ? 2.184 -9.484 -21.698 1.00 95.00 138 GLY A O 1
ATOM 1122 N N . ALA A 1 139 ? 4.392 -9.203 -22.019 1.00 93.38 139 ALA A N 1
ATOM 1123 C CA . ALA A 1 139 ? 4.726 -8.754 -20.667 1.00 93.38 139 ALA A CA 1
ATOM 1124 C C . ALA A 1 139 ? 4.148 -9.658 -19.553 1.00 93.38 139 ALA A C 1
ATOM 1126 O O . ALA A 1 139 ? 3.449 -9.166 -18.660 1.00 93.38 139 ALA A O 1
ATOM 1127 N N . PRO A 1 140 ? 4.416 -10.982 -19.576 1.00 93.25 140 PRO A N 1
ATOM 1128 C CA . PRO A 1 140 ? 3.861 -11.900 -18.589 1.00 93.25 140 PRO A CA 1
ATOM 1129 C C . PRO A 1 140 ? 4.254 -11.455 -17.180 1.00 93.25 140 PRO A C 1
ATOM 1131 O O . PRO A 1 140 ? 5.437 -11.265 -16.879 1.00 93.25 140 PRO A O 1
ATOM 1134 N N . ALA A 1 141 ? 3.251 -11.302 -16.311 1.00 88.12 141 ALA A N 1
ATOM 1135 C CA . ALA A 1 141 ? 3.448 -10.842 -14.940 1.00 88.12 141 ALA A CA 1
ATOM 1136 C C . ALA A 1 141 ? 4.386 -11.765 -14.157 1.00 88.12 141 ALA A C 1
ATOM 1138 O O . ALA A 1 141 ? 5.071 -11.300 -13.247 1.00 88.12 141 ALA A O 1
ATOM 1139 N N . ASP A 1 142 ? 4.442 -13.053 -14.518 1.00 87.31 142 ASP A N 1
ATOM 1140 C CA . ASP A 1 142 ? 5.304 -14.004 -13.830 1.00 87.31 142 ASP A CA 1
ATOM 1141 C C . ASP A 1 142 ? 6.803 -13.801 -14.060 1.00 87.31 142 ASP A C 1
ATOM 1143 O O . ASP A 1 142 ? 7.592 -14.042 -13.146 1.00 87.31 142 ASP A O 1
ATOM 1147 N N . ASP A 1 143 ? 7.165 -13.213 -15.200 1.00 90.12 143 ASP A N 1
ATOM 1148 C CA . ASP A 1 143 ? 8.544 -12.856 -15.547 1.00 90.12 143 ASP A CA 1
ATOM 1149 C C . ASP A 1 143 ? 8.956 -11.481 -14.989 1.00 90.12 143 ASP A C 1
ATOM 1151 O O . ASP A 1 143 ? 10.121 -11.079 -15.086 1.00 90.12 143 ASP A O 1
ATOM 1155 N N . ALA A 1 144 ? 8.007 -10.714 -14.442 1.00 90.44 144 ALA A N 1
ATOM 1156 C CA . ALA A 1 144 ? 8.272 -9.361 -13.981 1.00 90.44 144 ALA A CA 1
ATOM 1157 C C . ALA A 1 144 ? 9.188 -9.379 -12.749 1.00 90.44 144 ALA A C 1
ATOM 1159 O O . ALA A 1 144 ? 8.847 -9.945 -11.711 1.00 90.44 144 ALA A O 1
ATOM 1160 N N . LYS A 1 145 ? 10.327 -8.676 -12.836 1.00 88.81 145 LYS A N 1
ATOM 1161 C CA . LYS A 1 145 ? 11.243 -8.486 -11.693 1.00 88.81 145 LYS A CA 1
ATOM 1162 C C . LYS A 1 145 ? 10.573 -7.807 -10.497 1.00 88.81 145 LYS A C 1
ATOM 1164 O O . LYS A 1 145 ? 10.964 -8.048 -9.363 1.00 88.81 145 LYS A O 1
ATOM 1169 N N . PHE A 1 146 ? 9.627 -6.917 -10.774 1.00 91.31 146 PHE A N 1
ATOM 1170 C CA . PHE A 1 146 ? 8.862 -6.181 -9.779 1.00 91.31 146 PHE A CA 1
ATOM 1171 C C . PHE A 1 146 ? 7.404 -6.171 -10.195 1.00 91.31 146 PHE A C 1
ATOM 1173 O O . PHE A 1 146 ? 7.097 -5.900 -11.358 1.00 91.31 146 PHE A O 1
ATOM 1180 N N . ARG A 1 147 ? 6.509 -6.421 -9.242 1.00 94.00 147 ARG A N 1
ATOM 1181 C CA . ARG A 1 147 ? 5.066 -6.406 -9.467 1.00 94.00 147 ARG A CA 1
ATOM 1182 C C . ARG A 1 147 ? 4.449 -5.325 -8.595 1.00 94.00 147 ARG A C 1
ATOM 1184 O O . ARG A 1 147 ? 4.488 -5.404 -7.378 1.00 94.00 147 ARG A O 1
ATOM 1191 N N . PHE A 1 148 ? 3.862 -4.315 -9.230 1.00 93.56 148 PHE A N 1
ATOM 1192 C CA . PHE A 1 148 ? 3.273 -3.175 -8.520 1.00 93.56 148 PHE A CA 1
ATOM 1193 C C . PHE A 1 148 ? 1.829 -3.402 -8.061 1.00 93.56 148 PHE A C 1
ATOM 1195 O O . PHE A 1 148 ? 1.307 -2.564 -7.331 1.00 93.56 148 PHE A O 1
ATOM 1202 N N . ARG A 1 149 ? 1.195 -4.506 -8.495 1.00 94.94 149 ARG A N 1
ATOM 1203 C CA . ARG A 1 149 ? -0.139 -4.956 -8.050 1.00 94.94 149 ARG A CA 1
ATOM 1204 C C . ARG A 1 149 ? -1.159 -3.806 -7.950 1.00 94.94 149 ARG A C 1
ATOM 1206 O O . ARG A 1 149 ? -1.671 -3.542 -6.864 1.00 94.94 149 ARG A O 1
ATOM 1213 N N . PRO A 1 150 ? -1.398 -3.048 -9.040 1.00 93.81 150 PRO A N 1
ATOM 1214 C CA . PRO A 1 150 ? -2.093 -1.764 -8.960 1.00 93.81 150 PRO A CA 1
ATOM 1215 C C . PRO A 1 150 ? -3.502 -1.895 -8.374 1.00 93.81 150 PRO A C 1
ATOM 1217 O O . PRO A 1 150 ? -3.846 -1.142 -7.465 1.00 93.81 150 PRO A O 1
ATOM 1220 N N . ASN A 1 151 ? -4.277 -2.886 -8.821 1.00 95.62 151 ASN A N 1
ATOM 1221 C CA . ASN A 1 151 ? -5.642 -3.101 -8.342 1.00 95.62 151 ASN A CA 1
ATOM 1222 C C . ASN A 1 151 ? -5.656 -3.600 -6.894 1.00 95.62 151 ASN A C 1
ATOM 1224 O O . ASN A 1 151 ? -6.418 -3.087 -6.074 1.00 95.62 151 ASN A O 1
ATOM 1228 N N . GLU A 1 152 ? -4.784 -4.551 -6.543 1.00 97.25 152 GLU A N 1
ATOM 1229 C CA . GLU A 1 152 ? -4.698 -5.042 -5.170 1.00 97.25 152 GLU A CA 1
ATOM 1230 C C . GLU A 1 152 ? -4.306 -3.917 -4.212 1.00 97.25 152 GLU A C 1
ATOM 1232 O O . GLU A 1 152 ? -4.972 -3.727 -3.193 1.00 97.25 152 GLU A O 1
ATOM 1237 N N . ARG A 1 153 ? -3.278 -3.138 -4.570 1.00 96.75 153 ARG A N 1
ATOM 1238 C CA . ARG A 1 153 ? -2.807 -1.984 -3.804 1.00 96.7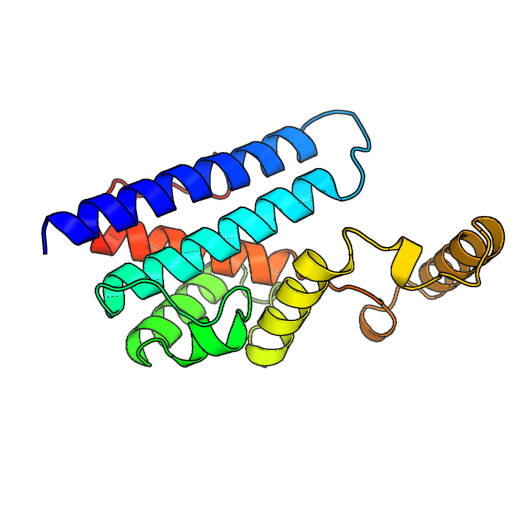5 153 ARG A CA 1
ATOM 1239 C C . ARG A 1 153 ? -3.904 -0.943 -3.641 1.00 96.75 153 ARG A C 1
ATOM 1241 O O . ARG A 1 153 ? -4.135 -0.508 -2.521 1.00 96.75 153 ARG A O 1
ATOM 1248 N N . MET A 1 154 ? -4.576 -0.535 -4.718 1.00 95.75 154 MET A N 1
ATOM 1249 C CA . MET A 1 154 ? -5.636 0.476 -4.636 1.00 95.75 154 MET A CA 1
ATOM 1250 C C . MET A 1 154 ? -6.812 -0.003 -3.781 1.00 95.75 154 MET A C 1
ATOM 1252 O O . MET A 1 154 ? -7.331 0.771 -2.979 1.00 95.75 154 MET A O 1
ATOM 1256 N N . GLY A 1 155 ? -7.198 -1.278 -3.878 1.00 97.06 155 GLY A N 1
ATOM 1257 C CA . GLY A 1 155 ? -8.235 -1.830 -3.007 1.00 97.06 155 GLY A CA 1
ATOM 1258 C C . GLY A 1 155 ? -7.807 -1.893 -1.542 1.00 97.06 155 GLY A C 1
ATOM 1259 O O . GLY A 1 155 ? -8.611 -1.586 -0.665 1.00 97.06 155 GLY A O 1
ATOM 1260 N N . LEU A 1 156 ? -6.540 -2.211 -1.256 1.00 97.81 156 LEU A N 1
ATOM 1261 C CA . LEU A 1 156 ? -5.999 -2.159 0.105 1.00 97.81 156 LEU A CA 1
ATOM 1262 C C . LEU A 1 156 ? -5.930 -0.724 0.642 1.00 97.81 156 LEU A C 1
ATOM 1264 O O . LEU A 1 156 ? -6.312 -0.503 1.785 1.00 97.81 156 LEU A O 1
ATOM 1268 N N . VAL A 1 157 ? -5.504 0.249 -0.168 1.00 97.81 157 VAL A N 1
ATOM 1269 C CA . VAL A 1 157 ? -5.504 1.679 0.191 1.00 97.81 157 VAL A CA 1
ATOM 1270 C C . VAL A 1 157 ? -6.912 2.139 0.562 1.00 97.81 157 VAL A C 1
ATOM 1272 O O . VAL A 1 157 ? -7.099 2.694 1.642 1.00 97.81 157 VAL A O 1
ATOM 1275 N N . TYR A 1 158 ? -7.903 1.836 -0.280 1.00 97.25 158 TYR A N 1
ATOM 1276 C CA . TYR A 1 158 ? -9.310 2.123 0.003 1.00 97.25 158 TYR A CA 1
ATOM 1277 C C . TYR A 1 158 ? -9.766 1.484 1.323 1.00 97.25 158 TYR A C 1
ATOM 1279 O O . TYR A 1 158 ? -10.301 2.161 2.199 1.00 97.25 158 TYR A O 1
ATOM 1287 N N . ALA A 1 159 ? -9.513 0.184 1.496 1.00 97.81 159 ALA A N 1
ATOM 1288 C CA . ALA A 1 159 ? -9.952 -0.560 2.670 1.00 97.81 159 ALA A CA 1
ATOM 1289 C C . ALA A 1 159 ? -9.322 -0.057 3.973 1.00 97.81 159 ALA A C 1
ATOM 1291 O O . ALA A 1 159 ? -10.024 0.072 4.976 1.00 97.81 159 ALA A O 1
ATOM 1292 N N . LEU A 1 160 ? -8.015 0.221 3.961 1.00 98.56 160 LEU A N 1
ATOM 1293 C CA . LEU A 1 160 ? -7.284 0.734 5.116 1.00 98.56 160 LEU A CA 1
ATOM 1294 C C . LEU A 1 160 ? -7.756 2.143 5.479 1.00 98.56 160 LEU A C 1
ATOM 1296 O O . LEU A 1 160 ? -8.027 2.400 6.648 1.00 98.56 160 LEU A O 1
ATOM 1300 N N . ALA A 1 161 ? -7.896 3.035 4.494 1.00 98.12 161 ALA A N 1
ATOM 1301 C CA . ALA A 1 161 ? -8.368 4.395 4.732 1.00 98.12 161 ALA A CA 1
ATOM 1302 C C . ALA A 1 161 ? -9.769 4.404 5.350 1.00 98.12 161 ALA A C 1
ATOM 1304 O O . ALA A 1 161 ? -9.968 5.028 6.390 1.00 98.12 161 ALA A O 1
ATOM 1305 N N . ARG A 1 162 ? -10.701 3.634 4.778 1.00 97.38 162 ARG A N 1
ATOM 1306 C CA . ARG A 1 162 ? -12.053 3.476 5.321 1.00 97.38 162 ARG A CA 1
ATOM 1307 C C . ARG A 1 162 ? -12.0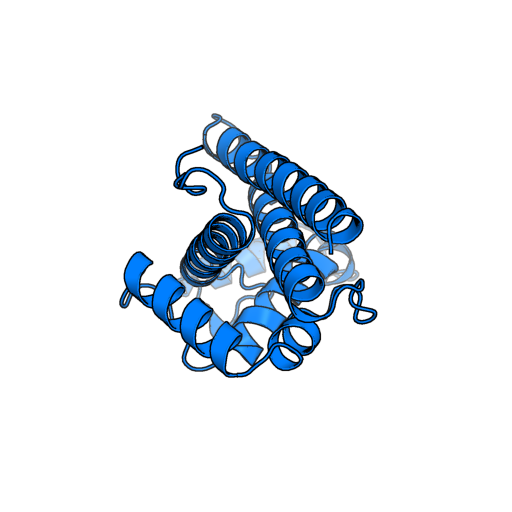37 2.948 6.756 1.00 97.38 162 ARG A C 1
ATOM 1309 O O . ARG A 1 162 ? -12.710 3.493 7.623 1.00 97.38 162 ARG A O 1
ATOM 1316 N N . TYR A 1 163 ? -11.235 1.918 7.026 1.00 97.88 163 TYR A N 1
ATOM 1317 C CA . TYR A 1 163 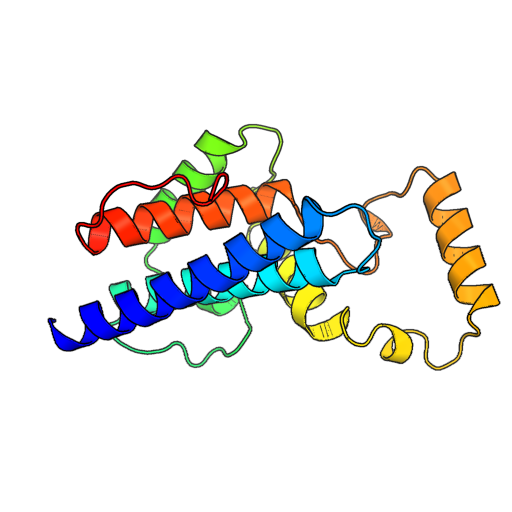? -11.098 1.357 8.372 1.00 97.88 163 TYR A CA 1
ATOM 1318 C C . TYR A 1 163 ? -10.608 2.405 9.382 1.00 97.88 163 TYR A C 1
ATOM 1320 O O . TYR A 1 163 ? -11.122 2.495 10.494 1.00 97.88 163 TYR A O 1
ATOM 1328 N N . ILE A 1 164 ? -9.627 3.223 8.995 1.00 98.00 164 ILE A N 1
ATOM 1329 C CA . ILE A 1 164 ? -9.085 4.295 9.836 1.00 98.00 164 ILE A CA 1
ATOM 1330 C C . ILE A 1 164 ? -10.130 5.391 10.070 1.00 98.00 164 ILE A C 1
ATOM 1332 O O . ILE A 1 164 ? -10.303 5.815 11.212 1.00 98.00 164 ILE A O 1
ATOM 1336 N N . GLN A 1 165 ? -10.848 5.818 9.027 1.00 97.12 165 GLN A N 1
ATOM 1337 C CA . GLN A 1 165 ? -11.911 6.823 9.125 1.00 97.12 165 GLN A CA 1
ATOM 1338 C C . GLN A 1 165 ? -12.998 6.387 10.113 1.00 97.12 165 GLN A C 1
ATOM 1340 O O . GLN A 1 165 ? -13.328 7.142 11.026 1.00 97.12 165 GLN A O 1
ATOM 1345 N N . GLU A 1 166 ? -13.480 5.145 10.000 1.00 95.88 166 GLU A N 1
ATOM 1346 C CA . GLU A 1 166 ? -14.486 4.572 10.904 1.00 95.88 166 GLU A CA 1
ATOM 1347 C C . GLU A 1 166 ? -13.992 4.541 12.363 1.00 95.88 166 GLU A C 1
ATOM 1349 O O . GLU A 1 166 ? -14.730 4.890 13.284 1.00 95.88 166 GLU A O 1
ATOM 1354 N N . ARG A 1 167 ? -12.727 4.163 12.595 1.00 95.50 167 ARG A N 1
ATOM 1355 C CA . ARG A 1 167 ? -12.130 4.087 13.942 1.00 95.50 167 ARG A CA 1
ATOM 1356 C C . ARG A 1 167 ? -11.873 5.450 14.578 1.00 95.50 167 ARG A C 1
ATOM 1358 O O . ARG A 1 167 ? -11.972 5.579 15.797 1.00 95.50 167 ARG A O 1
ATOM 1365 N N . LEU A 1 168 ? -11.513 6.443 13.772 1.00 95.50 168 LEU A N 1
ATOM 1366 C CA . LEU A 1 168 ? -11.225 7.800 14.229 1.00 95.50 168 LEU A CA 1
ATOM 1367 C C . LEU A 1 168 ? -12.463 8.710 14.230 1.00 95.50 168 LEU A C 1
ATOM 1369 O O . LEU A 1 168 ? -12.380 9.821 14.747 1.00 95.50 168 LEU A O 1
ATOM 1373 N N . GLY A 1 169 ? -13.596 8.258 13.682 1.00 95.25 169 GLY A N 1
ATOM 1374 C CA . GLY A 1 169 ? -14.799 9.079 13.526 1.00 95.25 169 GLY A CA 1
ATOM 1375 C C . GLY A 1 169 ? -14.606 10.229 12.533 1.00 95.25 169 GLY A C 1
ATOM 1376 O O . GLY A 1 169 ? -15.136 11.317 12.748 1.00 95.25 169 GLY A O 1
ATOM 1377 N N . LEU A 1 170 ? -13.802 10.011 11.489 1.00 93.62 170 LEU A N 1
ATOM 1378 C CA . LEU A 1 170 ? -13.561 10.989 10.428 1.00 93.62 170 LEU A CA 1
ATOM 1379 C C . LEU A 1 170 ? -14.654 10.907 9.358 1.00 93.62 170 LEU A C 1
ATOM 1381 O O . LEU A 1 170 ? -15.311 9.879 9.200 1.00 93.62 170 LEU A O 1
ATOM 1385 N N . GLU A 1 171 ? -14.810 11.988 8.597 1.00 91.25 171 GLU A N 1
ATOM 1386 C CA . GLU A 1 171 ? -15.635 11.989 7.389 1.00 91.25 171 GLU A CA 1
ATOM 1387 C C . GLU A 1 171 ? -15.111 10.955 6.377 1.00 91.25 171 GLU A C 1
ATOM 1389 O O . GLU A 1 171 ? -13.898 10.829 6.167 1.00 91.25 171 GLU A O 1
ATOM 1394 N N . GLU A 1 172 ? -16.027 10.202 5.762 1.00 87.31 172 GLU A N 1
ATOM 1395 C CA . GLU A 1 172 ? -15.679 9.226 4.728 1.00 87.31 172 GLU A CA 1
ATOM 1396 C C . GLU A 1 172 ? -15.272 9.974 3.454 1.00 87.31 172 GLU A C 1
ATOM 1398 O O . GLU A 1 172 ? -16.096 10.604 2.792 1.00 87.31 172 GLU A O 1
ATOM 1403 N N . ILE A 1 173 ? -13.987 9.893 3.108 1.00 88.50 173 ILE A N 1
ATOM 1404 C CA . ILE A 1 173 ? -13.445 10.400 1.845 1.00 88.50 173 ILE A CA 1
ATOM 1405 C C . ILE A 1 173 ? -13.001 9.224 0.974 1.00 88.50 173 ILE A C 1
ATOM 1407 O O . ILE A 1 173 ? -12.336 8.302 1.461 1.00 88.50 173 ILE A O 1
ATOM 1411 N N . ASP A 1 174 ? -13.333 9.255 -0.322 1.00 88.56 174 ASP A N 1
ATOM 1412 C CA . ASP A 1 174 ? -12.754 8.305 -1.275 1.00 88.56 174 ASP A CA 1
ATOM 1413 C C . ASP A 1 174 ? -11.318 8.730 -1.584 1.00 88.56 174 ASP A C 1
ATOM 1415 O O . ASP A 1 174 ? -11.052 9.602 -2.413 1.00 88.56 174 ASP A O 1
ATOM 1419 N N . VAL A 1 175 ? -10.374 8.085 -0.899 1.00 86.44 175 VAL A N 1
ATOM 1420 C CA . VAL A 1 175 ? -8.939 8.352 -1.041 1.00 86.44 175 VAL A CA 1
ATOM 1421 C C . VAL A 1 175 ? -8.402 8.096 -2.454 1.00 86.44 175 VAL A C 1
ATOM 1423 O O . VAL A 1 175 ? -7.289 8.502 -2.782 1.00 86.44 175 VAL A O 1
ATOM 1426 N N . LEU A 1 176 ? -9.170 7.416 -3.311 1.00 83.88 176 LEU A N 1
ATOM 1427 C CA . LEU A 1 176 ? -8.792 7.153 -4.696 1.00 83.88 176 LEU A CA 1
ATOM 1428 C C . LEU A 1 176 ? -9.146 8.304 -5.649 1.00 83.88 176 LEU A C 1
ATOM 1430 O O . LEU A 1 176 ? -8.707 8.265 -6.799 1.00 83.88 176 LEU A O 1
ATOM 1434 N N . THR A 1 177 ? -9.884 9.317 -5.187 1.00 81.25 177 THR A N 1
ATOM 1435 C CA . THR A 1 177 ? -10.310 10.482 -5.983 1.00 81.25 177 THR A CA 1
ATOM 1436 C C . THR A 1 177 ? -9.978 11.818 -5.308 1.00 81.25 177 THR A C 1
ATOM 1438 O O . THR A 1 177 ? -10.729 12.780 -5.470 1.00 81.25 177 THR A O 1
ATOM 1441 N N . LEU A 1 178 ? -8.905 11.853 -4.510 1.00 69.75 178 LEU A N 1
ATOM 1442 C CA . LEU A 1 178 ? -8.416 13.068 -3.844 1.00 69.75 178 LEU A CA 1
ATOM 1443 C C . LEU A 1 178 ? -7.805 14.078 -4.820 1.00 69.75 178 LEU A C 1
ATOM 1445 O O . LEU A 1 178 ? -7.296 13.654 -5.883 1.00 69.75 178 LEU A O 1
#

pLDDT: mean 92.77, std 6.91, range [54.5, 98.69]

Nearest PDB structures (foldseek):
  3mfn-assembly2_D  TM=3.989E-01  e=6.396E+00  Dyadobacter fermentans DSM 18053
  5vyk-assembly1_A  TM=2.753E-01  e=8.957E+00  Homo sapiens

Radius of gyration: 17.34 Å; Cα contacts (8 Å, |Δi|>4): 188; chains: 1; bounding box: 43×31×51 Å

Foldseek 3Di:
DVVLLVVLVVLLVQLLVLQVVLVVVVPDDDCPDCSSLLSLLVSLQSLLQSQLCLQPVDGDPPVLQSLVSLVPHDPVLNVQLVVQLCVVLPPVADCVPVNVVSVLSSCCNPPVVPVCVVPVPDDPVVVVVVVVVCVVVVVPPVPDPGDSRVSSSLSSSQSSSQVSCVSSVHDDDRSNVD

Sequence (178 aa):
MVENHELAKRIYDSALCYISGGQLLDSRVGDYGKASVMLSIFGFELLLKCVYVLEYNDLSKDGHNYWKIWNSLPESARKTLKSNAKSRFGSYADYSDMAKVLNDLEDAFTRSRYSYELDKTKTNVEINERARAWIERGAPADDAKFRFRPNERMGLVYALARYIQERLGLEEIDVLTL

Mean predicted aligned error: 4.17 Å

Solvent-accessible surface area (backbone atoms only — not comparable to full-atom values): 9962 Å² total; per-residue (Å²): 113,73,73,49,52,53,51,31,48,55,37,41,57,51,15,49,54,28,33,42,52,11,53,56,46,69,72,42,98,63,89,67,78,62,54,29,65,45,28,38,51,51,13,40,52,32,31,56,48,26,51,44,26,72,76,67,72,44,80,77,88,60,81,72,44,48,43,61,57,57,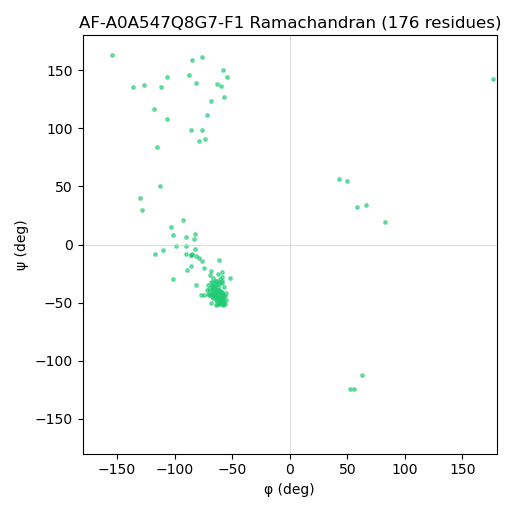69,68,47,56,68,67,58,53,50,53,34,53,50,44,15,40,72,72,41,47,90,72,32,78,70,89,51,53,58,59,54,30,48,30,43,35,48,32,59,71,48,57,80,48,52,65,74,79,42,74,90,56,53,73,64,59,54,49,52,53,51,49,57,38,51,76,67,67,50,52,72,87,76,44,93,58,46,75,53,64,50,45,48,52,16,44,42,48,17,41,49,52,53,47,24,67,75,70,71,49,81,90,70,67,74,90,74,104

Organism: NCBI:txid2489174